Protein AF-A0A3D2P905-F1 (afdb_monomer)

Solvent-accessible surface area (backbone atoms only — not comparable to full-atom values): 17117 Å² total; per-residue (Å²): 94,75,96,71,70,58,88,65,85,64,43,81,33,83,52,64,54,30,56,59,58,94,94,44,84,82,45,42,29,35,41,20,27,84,88,18,42,69,58,58,53,48,41,52,52,41,10,63,74,75,65,64,55,52,70,44,79,42,80,43,79,80,63,62,96,51,77,34,30,66,38,46,77,72,72,36,37,28,30,34,36,26,37,37,70,55,77,93,72,22,93,49,37,66,89,36,67,98,44,95,68,61,42,78,93,63,44,28,66,68,56,26,48,45,53,49,49,29,54,52,53,35,51,55,60,72,63,32,88,80,73,54,88,48,63,40,39,44,62,31,33,58,45,84,81,38,69,45,46,41,58,41,73,45,71,39,29,40,46,60,47,66,48,47,27,38,38,23,39,15,74,36,97,87,43,73,73,44,80,74,49,75,48,66,26,67,62,39,56,44,79,45,71,31,66,86,51,73,66,46,53,30,24,41,37,40,32,36,71,78,82,68,38,58,31,58,26,76,21,39,31,35,32,38,75,46,87,82,60,67,47,66,38,55,76,84,71,45,84,92,80,41,83,51,39,33,41,34,50,44,47,67,42,16,37,41,39,34,22,42,79,87,66,48,80,50,40,75,47,80,36,70,85,40,49,51,51,75,40,74,57,49,28,89,88,69,46,70,63,78,93,78,64,71,47,73,49,77,43,52,66,87,117

Radius of gyration: 37.35 Å; Cα contacts (8 Å, |Δi|>4): 593; chains: 1; bounding box: 78×36×106 Å

Secondary structure (DSSP, 8-state):
-GGGT-----EEEE-S-----TTS---EEEEE-GGGHHHHHHHHHHHHHHT---EEEEE-TT--SSTHHHHHHTT--EEEEESSSSTTTSTTS-TTTTSTT--GGGS-HHHHHHHHHHHHHHHHHHT-TTSS----EEEE--SSS-EEETTSEEEEEEES--SEEEEEEESSTTSPPEEEEEEEGGG-EEEEEGGGSPSEEEEEEEEETTT--EEE-SS-EEEE------EEESSS--TTT-S-EEEESPPTTEEEEEEETT--EEEEEEE-S-SEEEE-SB-TTSPBPPSS-EEEEEEETT-

Nearest PDB structures (foldseek):
  2pe3-assembly1_D  TM=6.523E-01  e=1.030E-03  Pyrococcus horikoshii OT3
  6tn6-assembly1_A  TM=3.347E-01  e=5.949E-05  Thermotoga petrophila RKU-1
  6dxu-assembly1_D  TM=3.537E-01  e=4.094E-02  Parabacteroides merdae ATCC 43184
  6d1p-assembly1_A  TM=3.311E-01  e=4.094E-02  Bacteroides uniformis str. 3978 T3 ii
  2otp-assembly1_B  TM=2.946E-01  e=5.192E-02  Homo sapiens

Sequence (303 aa):
MYNQGVQILGTINLDMIAWWKPGIKYDLNIITNTKSQWLSDYLTQISTKYVSMPLDRMTNDNAWWGDHSSFWDYGYTAVMTFEAYPPWSGSDFNLYYHTPED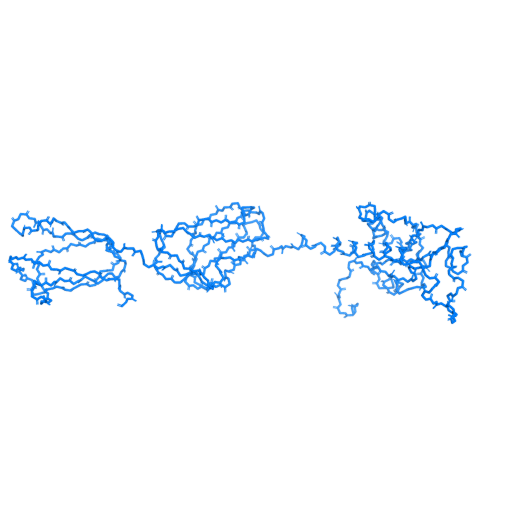TLDKLDLDFALKNTKTCIATVCELADPYNLPTKITLLEPDGKNDTVKWGEKYNILWSRTTNQISLSYAPGIDGEKNPIVTCDGSLEKYEWDTSSTPQGEYYIYAKDEVNGDSDWSSGPLTVLAGELRVYVYPNPYYPFKDNQLIFVGLPDYAQLRIYSLTGELRFEREIYSQFRWSWEGKIENNEKVASGIYIYTVTDGNN

Mean predicted aligned error: 16.29 Å

pLDDT: mean 89.69, std 9.92, range [43.84, 98.44]

Structure (mmCIF, N/CA/C/O backbone):
data_AF-A0A3D2P905-F1
#
_entry.id   AF-A0A3D2P905-F1
#
loop_
_atom_site.group_PDB
_atom_site.id
_atom_site.type_symbol
_atom_site.label_atom_id
_atom_site.label_alt_id
_atom_site.label_comp_id
_atom_site.label_asym_id
_atom_site.label_entity_id
_atom_site.label_seq_id
_atom_site.pdbx_PDB_ins_code
_atom_site.Cartn_x
_atom_site.Cartn_y
_atom_site.Cartn_z
_atom_site.occupancy
_atom_site.B_iso_or_equiv
_atom_site.auth_seq_id
_atom_site.auth_comp_id
_atom_site.auth_asym_id
_atom_site.auth_atom_id
_atom_site.pdbx_PDB_model_num
ATOM 1 N N . MET A 1 1 ? -1.719 14.137 -24.151 1.00 65.38 1 MET A N 1
ATOM 2 C CA . MET A 1 1 ? -0.769 14.349 -23.039 1.00 65.38 1 MET A CA 1
ATOM 3 C C . MET A 1 1 ? -0.363 15.815 -22.915 1.00 65.38 1 MET A C 1
ATOM 5 O O . MET A 1 1 ? -0.847 16.447 -21.988 1.00 65.38 1 MET A O 1
ATOM 9 N N . TYR A 1 2 ? 0.399 16.395 -23.855 1.00 75.12 2 TYR A N 1
ATOM 10 C CA . TYR A 1 2 ? 0.830 17.807 -23.771 1.00 75.12 2 TYR A CA 1
ATOM 11 C C . TYR A 1 2 ? -0.336 18.810 -23.648 1.00 75.12 2 TYR A C 1
ATOM 13 O O . TYR A 1 2 ? -0.442 19.518 -22.653 1.00 75.12 2 TYR A O 1
ATOM 21 N N . ASN A 1 3 ? -1.301 18.776 -24.578 1.00 77.88 3 ASN A N 1
ATOM 22 C CA . ASN A 1 3 ? -2.491 19.650 -24.544 1.00 77.88 3 ASN A CA 1
ATOM 23 C C . ASN A 1 3 ? -3.432 19.402 -23.345 1.00 77.88 3 ASN A C 1
ATOM 25 O O . ASN A 1 3 ? -4.385 20.147 -23.149 1.00 77.88 3 ASN A O 1
ATOM 29 N N . GLN A 1 4 ? -3.198 18.338 -22.572 1.00 79.88 4 GLN A N 1
ATOM 30 C CA . GLN A 1 4 ? -3.957 17.997 -21.365 1.00 79.88 4 GLN A CA 1
ATOM 31 C C . GLN A 1 4 ? -3.209 18.404 -20.083 1.00 79.88 4 GLN A C 1
ATOM 33 O O . GLN A 1 4 ? -3.697 18.126 -18.994 1.00 79.88 4 GLN A O 1
ATOM 38 N N . GLY A 1 5 ? -2.026 19.025 -20.194 1.00 76.62 5 GLY A N 1
ATOM 39 C CA . GLY A 1 5 ? -1.216 19.433 -19.043 1.00 76.62 5 GLY A CA 1
ATOM 40 C C . GLY A 1 5 ? -0.649 18.264 -18.233 1.00 76.62 5 GLY A C 1
ATOM 41 O O . GLY A 1 5 ? -0.323 18.442 -17.064 1.00 76.62 5 GLY A O 1
ATOM 42 N N . VAL A 1 6 ? -0.548 17.066 -18.824 1.00 77.44 6 VAL A N 1
ATOM 43 C CA . VAL A 1 6 ? -0.009 15.891 -18.126 1.00 77.44 6 VAL A CA 1
ATOM 44 C C . VAL A 1 6 ? 1.471 16.119 -17.816 1.00 77.44 6 VAL A C 1
ATOM 46 O O . VAL A 1 6 ? 2.268 16.410 -18.715 1.00 77.44 6 VAL A O 1
ATOM 49 N N . GLN A 1 7 ? 1.838 15.957 -16.544 1.00 81.69 7 GLN A N 1
ATOM 50 C CA . GLN A 1 7 ? 3.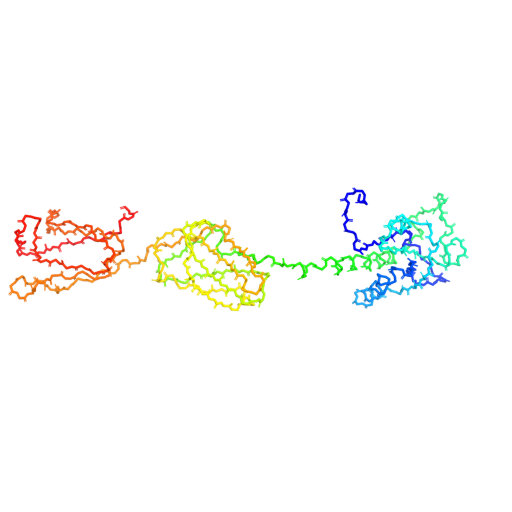226 15.984 -16.102 1.00 81.69 7 GLN A CA 1
ATOM 51 C C . GLN A 1 7 ? 3.881 14.632 -16.399 1.00 81.69 7 GLN A C 1
ATOM 53 O O . GLN A 1 7 ? 3.513 13.613 -15.822 1.00 81.69 7 GLN A O 1
ATOM 58 N N . ILE A 1 8 ? 4.861 14.631 -17.302 1.00 86.12 8 ILE A N 1
ATOM 59 C CA . ILE A 1 8 ? 5.679 13.459 -17.623 1.00 86.12 8 ILE A CA 1
ATOM 60 C C . ILE A 1 8 ? 7.064 13.709 -17.036 1.00 86.12 8 ILE A C 1
ATOM 62 O O . ILE A 1 8 ? 7.763 14.624 -17.470 1.00 86.12 8 ILE A O 1
ATOM 66 N N . LEU A 1 9 ? 7.440 12.921 -16.028 1.00 82.88 9 LEU A N 1
ATOM 67 C CA . LEU A 1 9 ? 8.720 13.081 -15.334 1.00 82.88 9 LEU A CA 1
ATOM 68 C C . LEU A 1 9 ? 9.896 12.610 -16.197 1.00 82.88 9 LEU A C 1
ATOM 70 O O . LEU A 1 9 ? 10.937 13.256 -16.214 1.00 82.88 9 LEU A O 1
ATOM 74 N N . GLY A 1 10 ? 9.715 11.536 -16.965 1.00 88.81 10 GLY A N 1
ATOM 75 C CA . GLY A 1 10 ? 10.713 11.023 -17.894 1.00 88.81 10 GLY A CA 1
ATOM 76 C C . GLY A 1 10 ? 10.143 9.923 -18.783 1.00 88.81 10 GLY A C 1
ATOM 77 O O . GLY A 1 10 ? 9.194 9.243 -18.399 1.00 88.81 10 GLY A O 1
ATOM 78 N N . THR A 1 11 ? 10.724 9.757 -19.969 1.00 94.81 11 THR A N 1
ATOM 79 C CA . THR A 1 11 ? 10.354 8.712 -20.934 1.00 94.81 11 THR A CA 1
ATOM 80 C C . THR A 1 11 ? 11.571 7.868 -21.285 1.00 94.81 11 THR A C 1
ATOM 82 O O . THR A 1 11 ? 12.649 8.404 -21.536 1.00 94.81 11 THR A O 1
ATOM 85 N N . ILE A 1 12 ? 11.393 6.550 -21.339 1.00 97.38 12 ILE A N 1
ATOM 86 C CA . ILE A 1 12 ? 12.407 5.611 -21.822 1.00 97.38 12 ILE A CA 1
ATOM 87 C C . ILE A 1 12 ? 11.853 4.987 -23.099 1.00 97.38 12 ILE A C 1
ATOM 89 O O . ILE A 1 12 ? 10.892 4.224 -23.048 1.00 97.38 12 ILE A O 1
ATOM 93 N N . ASN A 1 13 ? 12.426 5.352 -24.242 1.00 97.75 13 ASN A N 1
ATOM 94 C CA . ASN A 1 13 ? 12.054 4.802 -25.536 1.00 97.75 13 ASN A CA 1
ATOM 95 C C . ASN A 1 13 ? 12.892 3.553 -25.829 1.00 97.75 13 ASN A C 1
ATOM 97 O O . ASN A 1 13 ? 14.121 3.622 -25.783 1.00 97.75 13 ASN A O 1
ATOM 101 N N . LEU A 1 14 ? 12.245 2.426 -26.117 1.00 97.56 14 LEU A N 1
ATOM 102 C CA . LEU A 1 14 ? 12.907 1.168 -26.460 1.00 97.56 14 LEU A CA 1
ATOM 103 C C . LEU A 1 14 ? 12.702 0.934 -27.949 1.00 97.56 14 LEU A C 1
ATOM 105 O O . LEU A 1 14 ? 11.583 0.676 -28.383 1.00 97.56 14 LEU A O 1
ATOM 109 N N . ASP A 1 15 ? 13.775 1.035 -28.715 1.00 95.38 15 ASP A N 1
ATOM 110 C CA . ASP A 1 15 ? 13.751 0.844 -30.157 1.00 95.38 15 ASP A CA 1
ATOM 111 C C . ASP A 1 15 ? 14.950 -0.032 -30.496 1.00 95.38 15 ASP A C 1
ATOM 113 O O . ASP A 1 15 ? 16.072 0.353 -30.200 1.00 95.38 15 ASP A O 1
ATOM 117 N N . MET A 1 16 ? 14.698 -1.243 -31.000 1.00 96.19 16 MET A N 1
ATOM 118 C CA . MET A 1 16 ? 15.719 -2.265 -31.264 1.00 96.19 16 MET A CA 1
ATOM 119 C C . MET A 1 16 ? 16.613 -2.576 -30.040 1.00 96.19 16 MET A C 1
ATOM 121 O O . MET A 1 16 ? 17.596 -1.897 -29.758 1.00 96.19 16 MET A O 1
ATOM 125 N N . ILE A 1 17 ? 16.263 -3.617 -29.278 1.00 97.19 17 ILE A N 1
ATOM 126 C CA . ILE A 1 17 ? 16.925 -3.956 -28.001 1.00 97.19 17 ILE A CA 1
ATOM 127 C C . ILE A 1 17 ? 17.434 -5.400 -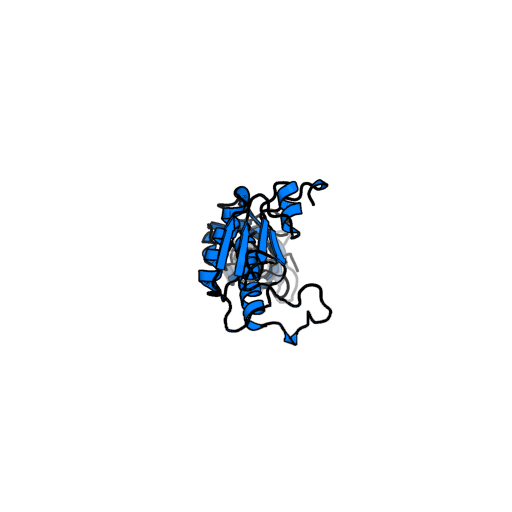27.938 1.00 97.19 17 ILE A C 1
ATOM 129 O O . ILE A 1 17 ? 17.676 -5.908 -26.843 1.00 97.19 17 ILE A O 1
ATOM 133 N N . ALA A 1 18 ? 17.502 -6.101 -29.065 1.00 98.00 18 ALA A N 1
ATOM 134 C CA . ALA A 1 18 ? 17.556 -7.561 -29.088 1.00 98.00 18 ALA A CA 1
ATOM 135 C C . ALA A 1 18 ? 18.602 -8.140 -30.047 1.00 98.00 18 ALA A C 1
ATOM 137 O O . ALA A 1 18 ? 18.904 -9.323 -29.956 1.00 98.00 18 ALA A O 1
ATOM 138 N N . TRP A 1 19 ? 19.187 -7.359 -30.946 1.00 97.50 19 TRP A N 1
ATOM 139 C CA . TRP A 1 19 ? 20.283 -7.813 -31.789 1.00 97.50 19 TRP A CA 1
ATOM 140 C C . TRP A 1 19 ? 21.597 -7.768 -31.016 1.00 97.50 19 TRP A C 1
ATOM 142 O O . TRP A 1 19 ? 22.113 -6.710 -30.663 1.00 97.50 19 TRP A O 1
ATOM 152 N N . TRP A 1 20 ? 22.177 -8.942 -30.811 1.00 97.50 20 TRP A N 1
ATOM 153 C CA . TRP A 1 20 ? 23.572 -9.072 -30.441 1.00 97.50 20 TRP A CA 1
ATOM 154 C C . TRP A 1 20 ? 24.147 -10.341 -31.067 1.00 97.50 20 TRP A C 1
ATOM 156 O O . TRP A 1 20 ? 23.442 -11.330 -31.271 1.00 97.50 20 TRP A O 1
ATOM 166 N N . LYS A 1 21 ? 25.444 -10.330 -31.381 1.00 95.06 21 LYS A N 1
ATO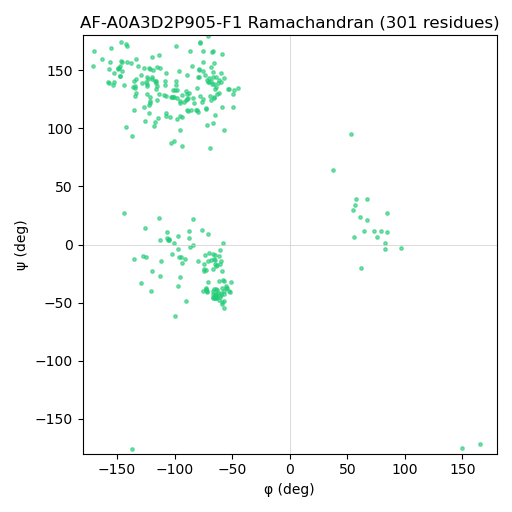M 167 C CA . LYS A 1 21 ? 26.164 -11.525 -31.829 1.00 95.06 21 LYS A CA 1
ATOM 168 C C . LYS A 1 21 ? 27.620 -11.514 -31.361 1.00 95.06 21 LYS A C 1
ATOM 170 O O . LYS A 1 21 ? 28.198 -10.447 -31.150 1.00 95.06 21 LYS A O 1
ATOM 175 N N . PRO A 1 22 ? 28.284 -12.676 -31.280 1.00 95.38 22 PRO A N 1
ATOM 176 C CA . PRO A 1 22 ? 29.718 -12.717 -31.034 1.00 95.38 22 PRO A CA 1
ATOM 177 C C . PRO A 1 22 ? 30.500 -11.855 -32.037 1.00 95.38 22 PRO A C 1
ATOM 179 O O . PRO A 1 22 ? 30.276 -11.926 -33.247 1.00 95.38 22 PRO A O 1
ATOM 182 N N . GLY A 1 23 ? 31.439 -11.058 -31.526 1.00 93.31 23 GLY A N 1
ATOM 183 C CA . GLY A 1 23 ? 32.300 -10.190 -32.335 1.00 93.31 23 GLY A CA 1
ATOM 184 C C . GLY A 1 23 ? 31.837 -8.735 -32.451 1.00 93.31 23 GLY A C 1
ATOM 185 O O . GLY A 1 23 ? 32.572 -7.942 -33.036 1.00 93.31 23 GLY A O 1
ATOM 186 N N . ILE A 1 24 ? 30.687 -8.370 -31.875 1.00 93.31 24 ILE A N 1
ATOM 187 C CA . ILE A 1 24 ? 30.295 -6.967 -31.662 1.00 93.31 24 ILE A CA 1
ATOM 188 C C . ILE A 1 24 ? 30.252 -6.644 -30.164 1.00 93.31 24 ILE A C 1
ATOM 190 O O . ILE A 1 24 ? 30.271 -7.545 -29.317 1.00 93.31 24 ILE A O 1
ATOM 194 N N . LYS A 1 25 ? 30.258 -5.352 -29.834 1.00 94.25 25 LYS A N 1
ATOM 195 C CA . LYS A 1 25 ? 30.230 -4.871 -28.451 1.00 94.25 25 LYS A CA 1
ATOM 196 C C . LYS A 1 25 ? 28.929 -5.332 -27.769 1.00 94.25 25 LYS A C 1
ATOM 198 O O . LYS A 1 25 ? 27.889 -5.417 -28.410 1.00 94.25 25 LYS A O 1
ATOM 203 N N . TYR A 1 26 ? 29.027 -5.759 -26.507 1.00 96.12 26 TYR A N 1
ATOM 204 C CA . TYR A 1 26 ? 27.875 -6.189 -25.706 1.00 96.12 26 TYR A CA 1
ATOM 205 C C . TYR A 1 26 ? 27.483 -5.041 -24.779 1.00 96.12 26 TYR A C 1
ATOM 207 O O . TYR A 1 26 ? 28.013 -4.929 -23.672 1.00 96.12 26 TYR A O 1
ATOM 215 N N . ASP A 1 27 ? 26.609 -4.163 -25.249 1.00 95.81 27 ASP A N 1
ATOM 216 C CA . ASP A 1 27 ? 26.158 -2.982 -24.523 1.00 95.81 27 ASP A CA 1
ATOM 217 C C . ASP A 1 27 ? 24.804 -2.486 -25.028 1.00 95.81 27 ASP A C 1
ATOM 219 O O . ASP A 1 27 ? 24.449 -2.664 -26.188 1.00 95.81 27 ASP A O 1
ATOM 223 N N . LEU A 1 28 ? 24.044 -1.851 -24.139 1.00 97.44 28 LEU A N 1
ATOM 224 C CA . LEU A 1 28 ? 22.866 -1.082 -24.520 1.00 97.44 28 LEU A CA 1
ATOM 225 C C . LEU A 1 28 ? 23.264 0.384 -24.667 1.00 97.44 28 LEU A C 1
ATOM 227 O O . LEU A 1 28 ? 23.731 1.003 -23.707 1.00 97.44 28 LEU A O 1
ATOM 231 N N . ASN A 1 29 ? 23.041 0.950 -25.848 1.00 96.88 29 ASN A N 1
ATOM 232 C CA . ASN A 1 29 ? 23.296 2.360 -26.094 1.00 96.88 29 ASN A CA 1
ATOM 233 C C . ASN A 1 29 ? 22.135 3.198 -25.550 1.00 96.88 29 ASN A C 1
ATOM 235 O O . ASN A 1 29 ? 20.968 2.885 -25.776 1.00 96.88 29 ASN A O 1
ATOM 239 N N . ILE A 1 30 ? 22.455 4.281 -24.846 1.00 97.50 30 ILE A N 1
ATOM 240 C CA . ILE A 1 30 ? 21.513 5.261 -24.306 1.00 97.50 30 ILE A CA 1
ATOM 241 C C . ILE A 1 30 ? 21.794 6.602 -24.972 1.00 97.50 30 ILE A C 1
ATOM 243 O O . ILE A 1 30 ? 22.770 7.284 -24.653 1.00 97.50 30 ILE A O 1
ATOM 247 N N . ILE A 1 31 ? 20.919 6.995 -25.886 1.00 97.00 31 ILE A N 1
ATOM 248 C CA . ILE A 1 31 ? 20.946 8.287 -26.552 1.00 97.00 31 ILE A CA 1
ATOM 249 C C . ILE A 1 31 ? 20.114 9.267 -25.721 1.00 97.00 31 ILE A C 1
ATOM 251 O O . ILE A 1 31 ? 18.943 9.029 -25.420 1.00 97.00 31 ILE A O 1
ATOM 255 N N . THR A 1 32 ? 20.732 10.377 -25.330 1.00 97.31 32 THR A N 1
ATOM 256 C CA . THR A 1 32 ? 20.126 11.436 -24.514 1.00 97.31 32 THR A CA 1
ATOM 257 C C . THR A 1 32 ? 20.428 12.809 -25.106 1.00 97.31 32 THR A C 1
ATOM 259 O O . THR A 1 32 ? 21.409 12.970 -25.826 1.00 97.31 32 THR A O 1
ATOM 262 N N . ASN A 1 33 ? 19.643 13.826 -24.757 1.00 96.94 33 ASN A N 1
ATOM 263 C CA . ASN A 1 33 ? 20.030 15.225 -24.933 1.00 96.94 33 ASN A CA 1
ATOM 264 C C . ASN A 1 33 ? 20.562 15.803 -23.612 1.00 96.94 33 ASN A C 1
ATOM 266 O O . ASN A 1 33 ? 20.439 15.180 -22.551 1.00 96.94 33 ASN A O 1
ATOM 270 N N . THR A 1 34 ? 21.118 17.011 -23.665 1.00 96.00 34 THR A N 1
ATOM 271 C CA . THR A 1 34 ? 21.679 17.748 -22.526 1.00 96.00 34 THR A CA 1
ATOM 272 C C . THR A 1 34 ? 20.680 17.864 -21.371 1.00 96.00 34 THR A C 1
ATOM 274 O O . THR A 1 34 ? 21.047 17.699 -20.211 1.00 96.00 34 THR A O 1
ATOM 277 N N . LYS A 1 35 ? 19.393 18.093 -21.667 1.00 93.38 35 LYS A N 1
ATOM 278 C CA . LYS A 1 35 ? 18.340 18.239 -20.645 1.00 93.38 35 LYS A CA 1
ATOM 279 C C . LYS A 1 35 ? 17.938 16.915 -19.990 1.00 93.38 35 LYS A C 1
ATOM 281 O O . LYS A 1 35 ? 17.426 16.932 -18.875 1.00 93.38 35 LYS A O 1
ATOM 286 N N . SER A 1 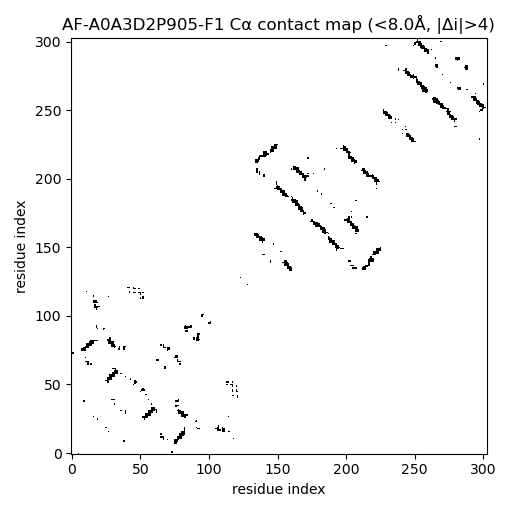36 ? 18.177 15.788 -20.659 1.00 96.69 36 SER A N 1
ATOM 287 C CA . SER A 1 36 ? 17.740 14.459 -20.216 1.00 96.69 36 SER A CA 1
ATOM 288 C C . SER A 1 36 ? 18.859 13.596 -19.637 1.00 96.69 36 SER A C 1
ATOM 290 O O . SER A 1 36 ? 18.610 12.454 -19.254 1.00 96.69 36 SER A O 1
ATOM 292 N N . GLN A 1 37 ? 20.081 14.132 -19.518 1.00 95.25 37 GLN A N 1
ATOM 293 C CA . GLN A 1 37 ? 21.239 13.380 -19.020 1.00 95.25 37 GLN A CA 1
ATOM 294 C C . GLN A 1 37 ? 20.991 12.734 -17.656 1.00 95.25 37 GLN A C 1
ATOM 296 O O . GLN A 1 37 ? 21.384 11.586 -17.462 1.00 95.25 37 GLN A O 1
ATOM 301 N N . TRP A 1 38 ? 20.259 13.410 -16.767 1.00 93.81 38 TRP A N 1
ATOM 302 C CA . TRP A 1 38 ? 19.918 12.881 -15.447 1.00 93.81 38 TRP A CA 1
ATOM 303 C C . TRP A 1 38 ? 19.219 11.512 -15.528 1.00 93.81 38 TRP A C 1
ATOM 305 O O . TRP A 1 38 ? 19.497 10.629 -14.720 1.00 93.81 38 TRP A O 1
ATOM 315 N N . LEU A 1 39 ? 18.357 11.303 -16.531 1.00 95.38 39 LEU A N 1
ATOM 316 C CA . LEU A 1 39 ? 17.639 10.045 -16.727 1.00 95.38 39 LEU A CA 1
ATOM 317 C C . LEU A 1 39 ? 18.587 8.953 -17.237 1.00 95.38 39 LEU A C 1
ATOM 319 O O . LEU A 1 39 ? 18.515 7.813 -16.782 1.00 95.38 39 LEU A O 1
ATOM 323 N N . SER A 1 40 ? 19.531 9.306 -18.115 1.00 95.50 40 SER A N 1
ATOM 324 C CA . SER A 1 40 ? 20.586 8.386 -18.567 1.00 95.50 40 SER A CA 1
ATOM 325 C C . SER A 1 40 ? 21.556 7.996 -17.437 1.00 95.50 40 SER A C 1
ATOM 327 O O . SER A 1 40 ? 21.959 6.833 -17.328 1.00 95.50 40 SER A O 1
ATOM 329 N N . ASP A 1 41 ? 21.891 8.939 -16.549 1.00 94.44 41 ASP A N 1
ATOM 330 C CA . ASP A 1 41 ? 22.709 8.693 -15.359 1.00 94.44 41 ASP A CA 1
ATOM 331 C C . ASP A 1 41 ? 21.988 7.739 -14.407 1.00 94.44 41 ASP A C 1
ATOM 333 O O . ASP A 1 41 ? 22.588 6.801 -13.878 1.00 94.44 41 ASP A O 1
ATOM 337 N N . TYR A 1 42 ? 20.686 7.946 -14.228 1.00 95.00 42 TYR A N 1
ATOM 338 C CA . TYR A 1 42 ? 19.861 7.123 -13.361 1.00 95.00 42 TYR A CA 1
ATOM 339 C C . TYR A 1 42 ? 19.712 5.689 -13.891 1.00 95.00 42 TYR A C 1
ATOM 341 O O . TYR A 1 42 ? 19.955 4.739 -13.150 1.00 95.00 42 TYR A O 1
ATOM 349 N N . LEU A 1 43 ? 19.448 5.505 -15.191 1.00 95.75 43 LEU A N 1
ATOM 350 C CA . LEU A 1 43 ? 19.481 4.189 -15.857 1.00 95.75 43 LEU A CA 1
ATOM 351 C C . LEU A 1 43 ? 20.791 3.433 -15.602 1.00 95.75 43 LEU A C 1
ATOM 353 O O . LEU A 1 43 ? 20.778 2.234 -15.324 1.00 95.75 43 LEU A O 1
ATOM 357 N N . THR A 1 44 ? 21.923 4.140 -15.639 1.00 95.62 44 THR A N 1
ATOM 358 C CA . THR A 1 44 ? 23.250 3.555 -15.381 1.00 95.62 44 THR A CA 1
ATOM 359 C C . THR A 1 44 ? 23.371 3.032 -13.950 1.00 95.62 44 THR A C 1
ATOM 361 O O . THR A 1 44 ? 23.855 1.918 -13.725 1.00 95.62 44 THR A O 1
ATOM 364 N N . GLN A 1 45 ? 22.892 3.807 -12.977 1.00 95.56 45 GLN A N 1
ATOM 365 C CA . GLN A 1 45 ? 22.888 3.414 -11.568 1.00 95.56 45 GLN A CA 1
ATOM 366 C C . GLN A 1 45 ? 21.983 2.201 -11.328 1.00 95.56 45 GLN A C 1
ATOM 368 O O . GLN A 1 45 ? 22.400 1.237 -10.685 1.00 95.56 45 GLN A O 1
ATOM 373 N N . ILE A 1 46 ? 20.776 2.211 -11.895 1.00 95.19 46 ILE A N 1
ATOM 374 C CA . ILE A 1 46 ? 19.812 1.115 -11.755 1.00 95.19 46 ILE A CA 1
ATOM 375 C C . ILE A 1 46 ? 20.319 -0.169 -12.417 1.00 95.19 46 ILE A C 1
ATOM 377 O O . ILE A 1 46 ? 20.245 -1.233 -11.798 1.00 95.19 46 ILE A O 1
ATOM 381 N N . SER A 1 47 ? 20.889 -0.091 -13.624 1.00 96.94 47 SER A N 1
ATOM 382 C CA . SER A 1 47 ? 21.520 -1.254 -14.260 1.00 96.94 47 SER A CA 1
ATOM 383 C C . SER A 1 47 ? 22.608 -1.831 -13.361 1.00 96.94 47 SER A C 1
ATOM 385 O O . SER A 1 47 ? 22.591 -3.025 -13.071 1.00 96.94 47 SER A O 1
ATOM 387 N N . THR A 1 48 ? 23.505 -0.986 -12.841 1.00 96.19 48 THR A N 1
ATOM 388 C CA . THR A 1 48 ? 24.587 -1.415 -11.937 1.00 96.19 48 THR A CA 1
ATOM 389 C C . THR A 1 48 ? 24.045 -2.133 -10.699 1.00 96.19 48 THR A C 1
ATOM 391 O O . THR A 1 48 ? 24.604 -3.148 -10.288 1.00 96.19 48 THR A O 1
ATOM 394 N N . LYS A 1 49 ? 22.939 -1.640 -10.132 1.00 95.88 49 LYS A N 1
ATOM 395 C CA . LYS A 1 49 ? 22.311 -2.179 -8.918 1.00 95.88 49 LYS A CA 1
ATOM 396 C C . LYS A 1 49 ? 21.605 -3.520 -9.140 1.00 95.88 49 LYS A C 1
ATOM 398 O O . LYS A 1 49 ? 21.700 -4.388 -8.278 1.00 95.88 49 LYS A O 1
ATOM 403 N N . TYR A 1 50 ? 20.894 -3.692 -10.258 1.00 95.56 50 TYR A N 1
ATOM 404 C CA . TYR A 1 50 ? 19.934 -4.797 -10.413 1.00 95.56 50 TYR A CA 1
ATOM 405 C C . TYR A 1 50 ? 20.213 -5.783 -11.547 1.00 95.56 50 TYR A C 1
ATOM 407 O O . TYR A 1 50 ? 19.699 -6.901 -11.507 1.00 95.56 50 TYR A O 1
ATOM 415 N N . VAL A 1 51 ? 20.971 -5.392 -12.572 1.00 96.69 51 VAL A N 1
ATOM 416 C CA . VAL A 1 51 ? 21.071 -6.171 -13.823 1.00 96.69 51 VAL A CA 1
ATOM 417 C C . VAL A 1 51 ? 22.516 -6.432 -14.241 1.00 96.69 51 VAL A C 1
ATOM 419 O O . VAL A 1 51 ? 22.806 -7.478 -14.814 1.00 96.69 51 VAL A O 1
ATOM 422 N N . SER A 1 52 ? 23.419 -5.493 -13.953 1.00 95.94 52 SER A N 1
ATOM 423 C CA . SER A 1 52 ? 24.800 -5.465 -14.442 1.00 95.94 52 SER A CA 1
ATOM 424 C C . SER A 1 52 ? 24.898 -5.499 -15.977 1.00 95.94 52 SER A C 1
ATOM 426 O O . SER A 1 52 ? 25.831 -6.079 -16.529 1.00 95.94 52 SER A O 1
ATOM 428 N N . MET A 1 53 ? 23.937 -4.881 -16.676 1.00 97.19 53 MET A N 1
ATOM 429 C CA . MET A 1 53 ? 23.983 -4.712 -18.131 1.00 97.19 53 MET A CA 1
ATOM 430 C C . MET A 1 53 ? 24.976 -3.590 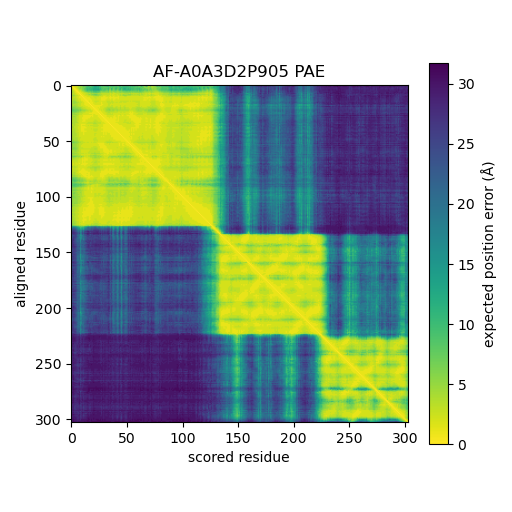-18.480 1.00 97.19 53 MET A C 1
ATOM 432 O O . MET A 1 53 ? 24.784 -2.472 -17.988 1.00 97.19 53 MET A O 1
ATOM 436 N N . PRO A 1 54 ? 26.015 -3.834 -19.306 1.00 96.75 54 PRO A N 1
ATOM 437 C CA . PRO A 1 54 ? 26.890 -2.768 -19.779 1.00 96.75 54 PRO A CA 1
ATOM 438 C C . PRO A 1 54 ? 26.087 -1.756 -20.596 1.00 96.75 54 PRO A C 1
ATOM 440 O O . PRO A 1 54 ? 25.334 -2.139 -21.488 1.00 96.75 54 PRO A O 1
ATOM 443 N N . LEU A 1 55 ? 26.234 -0.472 -20.278 1.00 96.94 55 LEU A N 1
ATOM 444 C CA . LEU A 1 55 ? 25.559 0.615 -20.983 1.00 96.94 55 LEU A CA 1
ATOM 445 C C . LEU A 1 55 ? 26.612 1.542 -21.583 1.00 96.94 55 LEU A C 1
ATOM 447 O O . LEU A 1 55 ? 27.619 1.824 -20.928 1.00 96.94 55 LEU A O 1
ATOM 451 N N . ASP A 1 56 ? 26.353 2.053 -22.780 1.00 95.88 56 ASP A N 1
ATOM 452 C CA . ASP A 1 56 ? 27.110 3.161 -23.360 1.00 95.88 56 ASP A CA 1
ATOM 453 C C . ASP A 1 56 ? 26.190 4.359 -23.552 1.00 95.88 56 ASP A C 1
ATOM 455 O O . ASP A 1 56 ? 25.025 4.210 -23.911 1.00 95.88 56 ASP A O 1
ATOM 459 N N . ARG A 1 57 ? 26.672 5.561 -23.258 1.00 95.00 57 ARG A N 1
ATOM 460 C CA . ARG A 1 57 ? 25.827 6.756 -23.205 1.00 95.00 57 ARG A CA 1
ATOM 461 C C . ARG A 1 57 ? 26.325 7.791 -24.180 1.00 95.00 57 ARG A C 1
ATOM 463 O O . ARG A 1 57 ? 27.459 8.253 -24.084 1.00 95.00 57 ARG A O 1
ATOM 470 N N . MET A 1 58 ? 25.418 8.257 -25.021 1.00 94.62 58 MET A N 1
ATOM 471 C CA . MET A 1 58 ? 25.708 9.241 -26.048 1.00 94.62 58 MET A CA 1
ATOM 472 C C . MET A 1 58 ? 24.808 10.453 -25.857 1.00 94.62 58 MET A C 1
ATOM 474 O O . MET A 1 58 ? 23.584 10.354 -25.906 1.00 94.62 58 MET A O 1
ATOM 478 N N . THR A 1 59 ? 25.420 11.619 -25.638 1.00 96.25 59 THR A N 1
ATOM 479 C CA . THR A 1 59 ? 24.679 12.885 -25.655 1.00 96.25 59 THR A CA 1
ATOM 480 C C . THR A 1 59 ? 24.648 13.424 -27.079 1.00 96.25 59 THR A C 1
ATOM 482 O O . THR A 1 59 ? 25.690 13.773 -27.632 1.00 96.25 59 THR A O 1
ATOM 485 N N . ASN A 1 60 ? 23.459 13.490 -27.668 1.00 95.50 60 ASN A N 1
ATOM 486 C CA . ASN A 1 60 ? 23.218 14.069 -28.979 1.00 95.50 60 ASN A CA 1
ATOM 487 C C . ASN A 1 60 ? 21.884 14.824 -28.981 1.00 95.50 60 ASN A C 1
ATOM 489 O O . ASN A 1 60 ? 20.819 14.233 -29.139 1.00 95.50 60 ASN A O 1
ATOM 493 N N . ASP A 1 61 ? 21.968 16.149 -28.863 1.00 96.25 61 ASP A N 1
ATOM 494 C CA . ASP A 1 61 ? 20.803 17.043 -28.823 1.00 96.25 61 ASP A CA 1
ATOM 495 C C . ASP A 1 61 ? 19.995 17.064 -30.130 1.00 96.25 61 ASP A C 1
ATOM 497 O O . ASP A 1 61 ? 18.871 17.555 -30.141 1.00 96.25 61 ASP A O 1
ATOM 501 N N . ASN A 1 62 ? 20.550 16.523 -31.219 1.00 95.31 62 ASN A N 1
ATOM 502 C CA . ASN A 1 62 ? 19.927 16.487 -32.541 1.00 95.31 62 ASN A CA 1
ATOM 503 C C . ASN A 1 62 ? 19.431 15.084 -32.930 1.00 95.31 62 ASN A C 1
ATOM 505 O O . ASN A 1 62 ? 19.123 14.854 -34.102 1.00 95.31 62 ASN A O 1
ATOM 509 N N . ALA A 1 63 ? 19.401 14.125 -31.998 1.00 94.69 63 ALA A N 1
ATOM 510 C CA . ALA A 1 63 ? 18.850 12.806 -32.279 1.00 94.69 63 ALA A CA 1
ATOM 511 C C . ALA A 1 63 ? 17.329 12.887 -32.488 1.00 94.69 63 ALA A C 1
ATOM 513 O O . ALA A 1 63 ? 16.602 13.403 -31.645 1.00 94.69 63 ALA A O 1
ATOM 514 N N . TRP A 1 64 ? 16.856 12.402 -33.639 1.00 94.31 64 TRP A N 1
ATOM 515 C CA . TRP A 1 64 ? 15.443 12.499 -34.036 1.00 94.31 64 TRP A CA 1
ATOM 516 C C . TRP A 1 64 ? 14.813 11.157 -34.433 1.00 94.31 64 TRP A C 1
ATOM 518 O O . TRP A 1 64 ? 13.601 11.066 -34.601 1.00 94.31 64 TRP A O 1
ATOM 528 N N . TRP A 1 65 ? 15.629 10.113 -34.580 1.00 91.75 65 TRP A N 1
ATOM 529 C CA . TRP A 1 65 ? 15.302 8.857 -35.264 1.00 91.75 65 TRP A CA 1
ATOM 530 C C . TRP A 1 65 ? 14.569 7.809 -34.414 1.00 91.75 65 TRP A C 1
ATOM 532 O O . TRP A 1 65 ? 14.604 6.631 -34.741 1.00 91.75 65 TRP A O 1
ATOM 542 N N . GLY A 1 66 ? 13.910 8.228 -33.336 1.00 92.62 66 GLY A N 1
ATOM 543 C CA . GLY A 1 66 ? 13.020 7.385 -32.537 1.00 92.62 66 GLY A CA 1
ATOM 544 C C . GLY A 1 66 ? 12.003 8.252 -31.798 1.00 92.62 66 GLY A C 1
ATOM 545 O O . GLY A 1 66 ? 12.181 9.468 -31.721 1.00 92.62 66 GLY A O 1
ATOM 546 N N . ASP A 1 67 ? 10.973 7.651 -31.203 1.00 96.44 67 ASP A N 1
ATOM 547 C CA . ASP A 1 67 ? 9.831 8.409 -30.659 1.00 96.44 67 ASP A CA 1
ATOM 548 C C . ASP A 1 67 ? 10.194 9.352 -29.499 1.00 96.44 67 ASP A C 1
ATOM 550 O O . ASP A 1 67 ? 9.471 10.314 -29.235 1.00 96.44 67 ASP A O 1
ATOM 554 N N . HIS A 1 68 ? 11.346 9.143 -28.847 1.00 95.75 68 HIS A N 1
ATOM 555 C CA . HIS A 1 68 ? 11.911 10.059 -27.847 1.00 95.75 68 HIS A CA 1
ATOM 556 C C . HIS A 1 68 ? 12.002 11.519 -28.332 1.00 95.75 68 HIS A C 1
ATOM 558 O O . HIS A 1 68 ? 11.851 12.438 -27.527 1.00 95.75 68 HIS A O 1
ATOM 564 N N . SER A 1 69 ? 12.216 11.741 -29.632 1.00 96.50 69 SER A N 1
ATOM 565 C CA . SER A 1 69 ? 12.362 13.076 -30.220 1.00 96.50 69 SER A CA 1
ATOM 566 C C . SER A 1 69 ? 11.091 13.911 -30.074 1.00 96.50 69 SER A C 1
ATOM 568 O O . SER A 1 69 ? 11.156 15.074 -29.682 1.00 96.50 69 SER A O 1
ATOM 570 N N . SER A 1 70 ? 9.923 13.285 -30.238 1.00 95.25 70 SER A N 1
ATOM 571 C CA . SER A 1 70 ? 8.631 13.942 -30.030 1.00 95.25 70 SER A CA 1
ATOM 572 C C . SER A 1 70 ? 8.452 14.438 -28.590 1.00 95.25 70 SER A C 1
ATOM 574 O O . SER A 1 70 ? 7.839 15.477 -28.363 1.00 95.25 70 SER A O 1
ATOM 576 N N . PHE A 1 71 ? 9.032 13.757 -27.595 1.00 95.06 71 PHE A N 1
ATOM 577 C CA . PHE A 1 71 ? 9.022 14.224 -26.206 1.00 95.06 71 PHE A CA 1
ATOM 578 C C . PHE A 1 71 ? 9.941 15.432 -26.017 1.00 95.06 71 PHE A C 1
ATOM 580 O O . PHE A 1 71 ? 9.567 16.385 -25.326 1.00 95.06 71 PHE A O 1
ATOM 587 N N . TRP A 1 72 ? 11.110 15.427 -26.660 1.00 95.06 72 TRP A N 1
ATOM 588 C CA . TRP A 1 72 ? 12.035 16.559 -26.633 1.00 95.06 72 TRP A CA 1
ATOM 589 C C . TRP A 1 72 ? 11.447 17.816 -27.281 1.00 95.06 72 TRP A C 1
ATOM 591 O O . TRP A 1 72 ? 11.627 18.900 -26.720 1.00 95.06 72 TRP A O 1
ATOM 601 N N . ASP A 1 73 ? 10.689 17.683 -28.373 1.00 94.00 73 ASP A N 1
ATOM 602 C CA . ASP A 1 73 ? 10.010 18.801 -29.053 1.00 94.00 73 ASP A CA 1
ATOM 603 C C . ASP A 1 73 ? 9.045 19.559 -28.127 1.00 94.00 73 ASP A C 1
ATOM 605 O O . ASP A 1 73 ? 8.874 20.774 -28.242 1.00 94.00 73 ASP A O 1
ATOM 609 N N . TYR A 1 74 ? 8.456 18.856 -27.156 1.00 91.44 74 TYR A N 1
ATOM 610 C CA . TYR A 1 74 ? 7.574 19.430 -26.136 1.00 91.44 74 TYR A CA 1
ATOM 611 C C . TYR A 1 74 ? 8.279 19.728 -24.803 1.00 91.44 74 TYR A C 1
ATOM 613 O O . TYR A 1 74 ? 7.629 20.121 -23.832 1.00 91.44 74 TYR A O 1
ATOM 621 N N . GLY A 1 75 ? 9.607 19.591 -24.746 1.00 89.94 75 GLY A N 1
ATOM 622 C CA . GLY A 1 75 ? 10.426 19.918 -23.579 1.00 89.94 75 GLY A CA 1
ATOM 623 C C . GLY A 1 75 ? 10.421 18.868 -22.466 1.00 89.94 75 GLY A C 1
ATOM 624 O O . GLY A 1 75 ? 10.913 19.158 -21.375 1.00 89.94 75 GLY A O 1
ATOM 625 N N . TYR A 1 76 ? 9.895 17.669 -22.717 1.00 90.56 76 TYR A N 1
ATOM 626 C CA . TYR A 1 76 ? 9.933 16.568 -21.758 1.00 90.56 76 TYR A CA 1
ATOM 627 C C . TYR A 1 76 ? 11.299 15.877 -21.747 1.00 90.56 76 TYR A C 1
ATOM 629 O O . TYR A 1 76 ? 11.994 15.798 -22.761 1.00 90.56 76 TYR A O 1
ATOM 637 N N . THR A 1 77 ? 11.661 15.327 -20.587 1.00 93.75 77 THR A N 1
ATOM 638 C CA . THR A 1 77 ? 12.825 14.444 -20.465 1.00 93.75 77 THR A CA 1
ATOM 639 C C . THR A 1 77 ? 12.535 13.128 -21.180 1.00 93.75 77 THR A C 1
ATOM 641 O O . THR A 1 77 ? 11.546 12.458 -20.872 1.00 93.75 77 THR A O 1
ATOM 644 N N . ALA A 1 78 ? 13.432 12.711 -22.068 1.00 96.69 78 ALA A N 1
ATOM 645 C CA . ALA A 1 78 ? 13.378 11.386 -22.672 1.00 96.69 78 ALA A CA 1
ATOM 646 C C . ALA A 1 78 ? 14.773 10.861 -23.011 1.00 96.69 78 ALA A C 1
ATOM 648 O O . ALA A 1 78 ? 15.684 11.637 -23.302 1.00 96.69 78 ALA A O 1
ATOM 649 N N . VAL A 1 79 ? 14.920 9.543 -23.006 1.00 97.81 79 VAL A N 1
ATOM 650 C CA . VAL A 1 79 ? 16.092 8.844 -23.537 1.00 97.81 79 VAL A CA 1
ATOM 651 C C . VAL A 1 79 ? 15.644 7.790 -24.538 1.00 97.81 79 VAL A C 1
ATOM 653 O O . VAL A 1 79 ? 14.548 7.240 -24.421 1.00 97.81 79 VAL A O 1
ATOM 656 N N . MET A 1 80 ? 16.504 7.486 -25.501 1.00 97.25 80 MET A N 1
ATOM 657 C CA . MET A 1 80 ? 16.348 6.352 -26.401 1.00 97.25 80 MET A CA 1
ATOM 658 C C . MET A 1 80 ? 17.361 5.284 -26.039 1.00 97.25 80 MET A C 1
ATOM 660 O O . MET A 1 80 ? 18.553 5.554 -25.945 1.00 97.25 80 MET A O 1
ATOM 664 N N . THR A 1 81 ? 16.869 4.074 -25.843 1.00 97.38 81 THR A N 1
ATOM 665 C CA . THR A 1 81 ? 17.690 2.878 -25.715 1.00 97.38 81 THR A CA 1
ATOM 666 C C . THR A 1 81 ? 17.722 2.171 -27.061 1.00 97.38 81 THR A C 1
ATOM 668 O O . THR A 1 81 ? 16.678 2.057 -27.705 1.00 97.38 81 THR A O 1
ATOM 671 N N . PHE A 1 82 ? 18.915 1.774 -27.495 1.00 96.50 82 PHE A N 1
ATOM 672 C CA . PHE A 1 82 ? 19.159 1.195 -28.813 1.00 96.50 82 PHE A CA 1
ATOM 673 C C . PHE A 1 82 ? 20.297 0.172 -28.742 1.00 96.50 82 PHE A C 1
ATOM 675 O O . PHE A 1 82 ? 21.257 0.338 -27.991 1.00 96.50 82 PHE A O 1
ATOM 682 N N . GLU A 1 83 ? 20.218 -0.889 -29.527 1.00 95.75 83 GLU A N 1
ATOM 683 C CA . GLU A 1 83 ? 21.193 -1.989 -29.528 1.00 95.75 83 GLU A CA 1
ATOM 684 C C . GLU A 1 83 ? 22.541 -1.655 -30.187 1.00 95.75 83 GLU A C 1
ATOM 686 O O . GLU A 1 83 ? 23.475 -2.438 -30.066 1.00 95.75 83 GLU A O 1
ATOM 691 N N . ALA A 1 84 ? 22.668 -0.503 -30.857 1.00 93.94 84 ALA A N 1
ATOM 692 C CA . ALA A 1 84 ? 23.865 -0.141 -31.623 1.00 93.94 84 ALA A CA 1
ATOM 693 C C . ALA A 1 84 ? 24.172 1.370 -31.650 1.00 93.94 84 ALA A C 1
ATOM 695 O O . ALA A 1 84 ? 23.274 2.212 -31.577 1.00 93.94 84 ALA A O 1
ATOM 696 N N . TYR A 1 85 ? 25.436 1.753 -31.829 1.00 90.69 85 TYR A N 1
ATOM 697 C CA . TYR A 1 85 ? 25.781 3.152 -32.115 1.00 90.69 85 TYR A CA 1
ATOM 698 C C . TYR A 1 85 ? 27.092 3.294 -32.911 1.00 90.69 85 TYR A C 1
ATOM 700 O O . TYR A 1 85 ? 28.088 2.651 -32.580 1.00 90.69 85 TYR A O 1
ATOM 708 N N . PRO A 1 86 ? 27.172 4.211 -33.902 1.00 89.31 86 PRO A N 1
ATOM 709 C CA . PRO A 1 86 ? 26.101 5.066 -34.426 1.00 89.31 86 PRO A CA 1
ATOM 710 C C . PRO A 1 86 ? 25.031 4.268 -35.191 1.00 89.31 86 PRO A C 1
ATOM 712 O O . PRO A 1 86 ? 25.341 3.225 -35.770 1.00 89.31 86 PRO A O 1
ATOM 715 N N . PRO A 1 87 ? 23.777 4.752 -35.249 1.00 87.25 87 PRO A N 1
ATOM 716 C CA . PRO A 1 87 ? 22.726 4.066 -35.996 1.00 87.25 87 PRO A CA 1
ATOM 717 C C . PRO A 1 87 ? 23.095 3.946 -37.487 1.00 87.25 87 PRO A C 1
ATOM 719 O O . PRO A 1 87 ? 23.798 4.799 -38.044 1.00 87.25 87 PRO A O 1
ATOM 722 N N . TRP A 1 88 ? 22.651 2.857 -38.122 1.00 91.00 88 TRP A N 1
ATOM 723 C CA . TRP A 1 88 ? 22.831 2.477 -39.539 1.00 91.00 88 TRP A CA 1
ATOM 724 C C . TRP A 1 88 ? 24.265 2.261 -40.046 1.00 91.00 88 TRP A C 1
ATOM 726 O O . TRP A 1 88 ? 24.453 1.630 -41.083 1.00 91.00 88 TRP A O 1
ATOM 736 N N . SER A 1 89 ? 25.273 2.797 -39.361 1.00 89.69 89 SER A N 1
ATOM 737 C CA . SER A 1 89 ? 26.677 2.793 -39.801 1.00 89.69 89 SER A CA 1
ATOM 738 C C . SER A 1 89 ? 27.639 2.183 -38.782 1.00 89.69 89 SER A C 1
ATOM 740 O O . SER A 1 89 ? 28.797 1.928 -39.117 1.00 89.69 89 SER A O 1
ATOM 742 N N . GLY A 1 90 ? 27.169 1.929 -37.558 1.00 87.50 90 GLY A N 1
ATOM 743 C CA . GLY A 1 90 ? 27.900 1.194 -36.536 1.00 87.50 90 GLY A CA 1
ATOM 744 C C . GLY A 1 90 ? 28.155 -0.250 -36.956 1.00 87.50 90 GLY A C 1
ATOM 745 O O . GLY A 1 90 ? 27.329 -0.892 -37.603 1.00 87.50 90 GLY A O 1
ATOM 746 N N . SER A 1 91 ? 29.319 -0.777 -36.578 1.00 89.62 91 SER A N 1
ATOM 747 C CA . SER A 1 91 ? 29.699 -2.173 -36.844 1.00 89.62 91 SER A CA 1
ATOM 748 C C . SER A 1 91 ? 28.812 -3.201 -36.128 1.00 89.62 91 SER A C 1
ATOM 750 O O . SER A 1 91 ? 28.840 -4.385 -36.459 1.00 89.62 91 SER A O 1
ATOM 752 N N . ASP A 1 92 ? 28.074 -2.749 -35.122 1.00 92.88 92 ASP A N 1
ATOM 753 C CA . ASP A 1 92 ? 27.134 -3.476 -34.276 1.00 92.88 92 ASP A CA 1
ATOM 754 C C . ASP A 1 92 ? 25.677 -3.395 -34.765 1.00 92.88 92 ASP A C 1
ATOM 756 O O . ASP A 1 92 ? 24.851 -4.177 -34.303 1.00 92.88 92 ASP A O 1
ATOM 760 N N . PHE A 1 93 ? 25.359 -2.531 -35.737 1.00 95.25 93 PHE A N 1
ATOM 761 C CA . PHE A 1 93 ? 23.994 -2.346 -36.237 1.00 95.25 93 PHE A CA 1
ATOM 762 C C . PHE A 1 93 ? 23.405 -3.628 -36.853 1.00 95.25 93 PHE A C 1
ATOM 764 O O . PHE A 1 93 ? 24.094 -4.380 -37.554 1.00 95.25 93 PHE A O 1
ATOM 771 N N . ASN A 1 94 ? 22.111 -3.871 -36.616 1.00 95.94 94 ASN A N 1
ATOM 772 C CA . ASN A 1 94 ? 21.393 -5.011 -37.183 1.00 95.94 94 ASN A CA 1
ATOM 773 C C . ASN A 1 94 ? 21.313 -4.905 -38.712 1.00 95.94 94 ASN A C 1
ATOM 775 O O . ASN A 1 94 ? 20.612 -4.063 -39.270 1.00 95.94 94 ASN A O 1
ATOM 779 N N . LEU A 1 95 ? 22.023 -5.802 -39.399 1.00 94.88 95 LEU A N 1
ATOM 780 C CA . LEU A 1 95 ? 22.103 -5.828 -40.863 1.00 94.88 95 LEU A CA 1
ATOM 781 C C . LEU A 1 95 ? 20.797 -6.272 -41.540 1.00 94.88 95 LEU A C 1
ATOM 783 O O . LEU A 1 95 ? 20.671 -6.105 -42.751 1.00 94.88 95 LEU A O 1
ATOM 787 N N . TYR A 1 96 ? 19.858 -6.848 -40.786 1.00 96.56 96 TYR A N 1
ATOM 788 C CA . TYR A 1 96 ? 18.551 -7.287 -41.281 1.00 96.56 96 TYR A CA 1
ATOM 789 C C . TYR A 1 96 ? 17.444 -6.257 -41.033 1.00 96.56 96 TYR A C 1
ATOM 791 O O . TYR A 1 96 ? 16.318 -6.453 -41.479 1.00 96.56 96 TYR A O 1
ATOM 799 N N . TYR A 1 97 ? 17.742 -5.152 -40.343 1.00 95.56 97 TYR A N 1
ATOM 800 C CA . TYR A 1 97 ? 16.769 -4.096 -40.083 1.00 95.56 97 TYR A CA 1
ATOM 801 C C . TYR A 1 97 ? 16.106 -3.615 -41.381 1.00 95.56 97 TYR A C 1
ATOM 803 O O . TYR A 1 97 ? 16.781 -3.348 -42.378 1.00 95.56 97 TYR A O 1
ATOM 811 N N . HIS A 1 98 ? 14.777 -3.485 -41.359 1.00 95.38 98 HIS A N 1
ATOM 812 C CA . HIS A 1 98 ? 13.955 -3.132 -42.525 1.00 95.38 98 HIS A CA 1
ATOM 813 C C . HIS A 1 98 ? 14.027 -4.123 -43.700 1.00 95.38 98 HIS A C 1
ATOM 815 O O . HIS A 1 98 ? 13.712 -3.760 -44.838 1.00 95.38 98 HIS A O 1
ATOM 821 N N . THR A 1 99 ? 14.376 -5.384 -43.447 1.00 97.25 99 THR A N 1
ATOM 822 C CA . THR A 1 99 ? 14.269 -6.459 -44.437 1.00 97.25 99 THR A CA 1
ATOM 823 C C . THR A 1 99 ? 13.330 -7.567 -43.946 1.00 97.25 99 THR A C 1
ATOM 825 O O . THR A 1 99 ? 13.040 -7.658 -42.753 1.00 97.25 99 THR A O 1
ATOM 828 N N . PRO A 1 100 ? 12.819 -8.434 -44.840 1.00 98.00 100 PRO A N 1
ATOM 829 C CA . PRO A 1 100 ? 12.033 -9.605 -44.441 1.00 98.00 100 PRO A CA 1
ATOM 830 C C . PRO A 1 100 ? 12.780 -10.592 -43.529 1.00 98.00 100 PRO A C 1
ATOM 832 O O . PRO A 1 100 ? 12.156 -11.475 -42.945 1.00 98.00 100 PRO A O 1
ATOM 835 N N . GLU A 1 101 ? 14.104 -10.471 -43.428 1.00 97.94 101 GLU A N 1
ATOM 836 C CA . GLU A 1 101 ? 14.968 -11.295 -42.587 1.00 97.94 101 GLU A CA 1
ATOM 837 C C . GLU A 1 101 ? 15.093 -10.773 -41.147 1.00 97.94 101 GLU A C 1
ATOM 839 O O . GLU A 1 101 ? 15.736 -11.444 -40.336 1.00 97.94 101 GLU A O 1
ATOM 844 N N . ASP A 1 102 ? 14.467 -9.640 -40.800 1.00 97.56 102 ASP A N 1
ATOM 845 C CA . ASP A 1 102 ? 14.360 -9.157 -39.416 1.00 97.56 102 ASP A CA 1
ATOM 846 C C . ASP A 1 102 ? 13.429 -10.072 -38.606 1.00 97.56 102 ASP A C 1
ATOM 848 O O . ASP A 1 102 ? 12.214 -9.887 -38.508 1.00 97.56 102 ASP A O 1
ATOM 852 N N . THR A 1 103 ? 14.005 -11.166 -38.123 1.00 97.88 103 THR A N 1
ATOM 853 C CA . THR A 1 103 ? 13.289 -12.343 -37.634 1.00 97.88 103 THR A CA 1
ATOM 854 C C . THR A 1 103 ? 13.833 -12.776 -36.282 1.00 97.88 103 THR A C 1
ATOM 856 O O . THR A 1 103 ? 14.988 -12.535 -35.941 1.00 97.88 103 THR A O 1
ATOM 859 N N . LEU A 1 104 ? 12.991 -13.433 -35.481 1.00 97.75 104 LEU A N 1
ATOM 860 C CA . LEU A 1 104 ? 13.312 -13.792 -34.097 1.00 97.75 104 LEU A CA 1
ATOM 861 C C . LEU A 1 104 ? 14.589 -14.640 -33.961 1.00 97.75 104 LEU A C 1
ATOM 863 O O . LEU A 1 104 ? 15.296 -14.511 -32.968 1.00 97.75 104 LEU A O 1
ATOM 867 N N . ASP A 1 105 ? 14.918 -15.481 -34.948 1.00 97.62 105 ASP A N 1
ATOM 868 C CA . ASP A 1 105 ? 16.135 -16.307 -34.946 1.00 97.62 105 ASP A CA 1
ATOM 869 C C . ASP A 1 105 ? 17.432 -15.505 -35.138 1.00 97.62 105 ASP A C 1
ATOM 871 O O . ASP A 1 105 ? 18.526 -16.060 -35.020 1.00 97.62 105 ASP A O 1
ATOM 875 N N . LYS A 1 106 ? 17.323 -14.206 -35.433 1.00 97.00 106 LYS A N 1
ATOM 876 C CA . LYS A 1 106 ? 18.439 -13.257 -35.513 1.00 97.00 106 LYS A CA 1
ATOM 877 C C . LYS A 1 106 ? 18.721 -12.549 -34.192 1.00 97.00 106 LYS A C 1
ATOM 879 O O . LYS A 1 106 ? 19.763 -11.914 -34.074 1.00 97.00 106 LYS A O 1
ATOM 884 N N . LEU A 1 107 ? 17.817 -12.654 -33.222 1.00 97.81 107 LEU A N 1
ATOM 885 C CA . LEU A 1 107 ? 17.874 -11.914 -31.968 1.00 97.81 107 LEU A CA 1
ATOM 886 C C . LEU A 1 107 ? 18.506 -12.742 -30.842 1.00 97.81 107 LEU A C 1
ATOM 888 O O . LEU A 1 107 ? 18.348 -13.961 -30.767 1.00 97.81 107 LEU A O 1
ATOM 892 N N . ASP A 1 108 ? 19.168 -12.053 -29.919 1.00 98.31 108 ASP A N 1
ATOM 893 C CA . ASP A 1 108 ? 19.633 -12.580 -28.643 1.00 98.31 108 ASP A CA 1
ATOM 894 C C . ASP A 1 108 ? 18.631 -12.210 -27.536 1.00 98.31 108 ASP A C 1
ATOM 896 O O . ASP A 1 108 ? 18.485 -11.054 -27.124 1.00 98.31 108 ASP A O 1
ATOM 900 N N . LEU A 1 109 ? 17.897 -13.214 -27.052 1.00 97.94 109 LEU A N 1
ATOM 901 C CA . LEU A 1 109 ? 16.847 -13.006 -26.054 1.00 97.94 109 LEU A CA 1
ATOM 902 C C . LEU A 1 109 ? 17.385 -12.742 -24.642 1.00 97.94 109 LEU A C 1
ATOM 904 O O . LEU A 1 109 ? 16.657 -12.170 -23.831 1.00 97.94 109 LEU A O 1
ATOM 908 N N . ASP A 1 110 ? 18.626 -13.124 -24.327 1.00 97.62 110 ASP A N 1
ATOM 909 C CA . ASP A 1 110 ? 19.240 -12.792 -23.034 1.00 97.62 110 ASP A CA 1
ATOM 910 C C . ASP A 1 110 ? 19.651 -11.315 -23.001 1.00 97.62 110 ASP A C 1
ATOM 912 O O . ASP A 1 110 ? 19.397 -10.614 -22.017 1.00 97.62 110 ASP A O 1
ATOM 916 N N . PHE A 1 111 ? 20.191 -10.808 -24.110 1.00 98.19 111 PHE A N 1
ATOM 917 C CA . PHE A 1 111 ? 20.440 -9.386 -24.323 1.00 98.19 111 PHE A CA 1
ATOM 918 C C . PHE A 1 111 ? 19.138 -8.581 -24.220 1.00 98.19 111 PHE A C 1
ATOM 920 O O . PHE A 1 111 ? 19.045 -7.672 -23.389 1.00 98.19 111 PHE A O 1
ATOM 927 N N . ALA A 1 112 ? 18.087 -8.988 -24.942 1.00 98.31 112 ALA A N 1
ATOM 928 C CA . ALA A 1 112 ? 16.766 -8.361 -24.857 1.00 98.31 112 ALA A CA 1
ATOM 929 C C . ALA A 1 112 ? 16.194 -8.370 -23.431 1.00 98.31 112 ALA A C 1
ATOM 931 O O . ALA A 1 112 ? 15.659 -7.361 -22.959 1.00 98.31 112 ALA A O 1
ATOM 932 N N . LEU A 1 113 ? 16.336 -9.488 -22.713 1.00 98.12 113 LEU A N 1
ATOM 933 C CA . LEU A 1 113 ? 15.876 -9.622 -21.334 1.00 98.12 113 LEU A CA 1
ATOM 934 C C . LEU A 1 113 ? 16.610 -8.663 -20.394 1.00 98.12 113 LEU A C 1
ATOM 936 O O . LEU A 1 113 ? 15.966 -8.023 -19.561 1.00 98.12 113 LEU A O 1
ATOM 940 N N . LYS A 1 114 ? 17.936 -8.542 -20.502 1.00 98.19 114 LYS A N 1
ATOM 941 C CA . LYS A 1 114 ? 18.713 -7.615 -19.664 1.00 98.19 114 LYS A CA 1
ATOM 942 C C . LYS A 1 114 ? 18.379 -6.162 -19.978 1.00 98.19 114 LYS A C 1
ATOM 944 O O . LYS A 1 114 ? 18.157 -5.391 -19.047 1.00 98.19 114 LYS A O 1
ATOM 949 N N . ASN A 1 115 ? 18.242 -5.809 -21.253 1.00 98.31 115 ASN A N 1
ATOM 950 C CA . ASN A 1 115 ? 17.843 -4.463 -21.676 1.00 98.31 115 ASN A CA 1
ATOM 951 C C . ASN A 1 115 ? 16.459 -4.095 -21.131 1.00 98.31 115 ASN A C 1
ATOM 953 O O . ASN A 1 115 ? 16.272 -3.030 -20.536 1.00 98.31 115 ASN A O 1
ATOM 957 N N . THR A 1 116 ? 15.515 -5.032 -21.232 1.00 98.25 116 THR A N 1
ATOM 958 C CA . THR A 1 116 ? 14.165 -4.897 -20.675 1.00 98.25 116 THR A CA 1
ATOM 959 C C . THR A 1 116 ? 14.200 -4.735 -19.155 1.00 98.25 116 THR A C 1
ATOM 961 O O . THR A 1 116 ? 13.576 -3.820 -18.621 1.00 98.25 116 THR A O 1
ATOM 964 N N . LYS A 1 117 ? 14.959 -5.578 -18.440 1.00 98.12 117 LYS A N 1
ATOM 965 C CA . LYS A 1 117 ? 15.098 -5.494 -16.977 1.00 98.12 117 LYS A CA 1
ATOM 966 C C . LYS A 1 117 ? 15.663 -4.152 -16.531 1.00 98.12 117 LYS A C 1
ATOM 968 O O . LYS A 1 117 ? 15.148 -3.597 -15.568 1.00 98.12 117 LYS A O 1
ATOM 973 N N . THR A 1 118 ? 16.668 -3.624 -17.228 1.00 97.75 118 THR A N 1
ATOM 974 C CA . THR A 1 118 ? 17.240 -2.305 -16.928 1.00 97.75 118 THR A CA 1
ATOM 975 C C . THR A 1 118 ? 16.173 -1.217 -17.023 1.00 97.75 118 THR A C 1
ATOM 977 O O . THR A 1 118 ? 15.986 -0.464 -16.071 1.00 97.75 118 THR A O 1
ATOM 980 N N . CYS A 1 119 ? 15.412 -1.183 -18.121 1.00 96.81 119 CYS A N 1
ATOM 981 C CA . CYS A 1 119 ? 14.371 -0.175 -18.324 1.00 96.81 119 CYS A CA 1
ATOM 982 C C . CYS A 1 119 ? 13.227 -0.304 -17.307 1.00 96.81 119 CYS A C 1
ATOM 984 O O . CYS A 1 119 ? 12.821 0.691 -16.708 1.00 96.81 119 CYS A O 1
ATOM 986 N N . ILE A 1 120 ? 12.731 -1.524 -17.066 1.00 95.44 120 ILE A N 1
ATOM 987 C CA . ILE A 1 120 ? 11.644 -1.773 -16.106 1.00 95.44 120 ILE A CA 1
ATOM 988 C C . ILE A 1 120 ? 12.084 -1.429 -14.684 1.00 95.44 120 ILE A C 1
ATOM 990 O O . ILE A 1 120 ? 11.349 -0.741 -13.982 1.00 95.44 120 ILE A O 1
ATOM 994 N N . ALA A 1 121 ? 13.278 -1.852 -14.263 1.00 94.25 121 ALA A N 1
ATOM 995 C CA . ALA A 1 121 ? 13.798 -1.515 -12.941 1.00 94.25 121 ALA A CA 1
ATOM 996 C C . ALA A 1 121 ? 13.893 0.006 -12.753 1.00 94.25 121 ALA A C 1
ATOM 998 O O . ALA A 1 121 ? 13.573 0.509 -11.679 1.00 94.25 121 ALA A O 1
ATOM 999 N N . THR A 1 122 ? 14.257 0.751 -13.804 1.00 93.56 122 THR A N 1
ATOM 1000 C CA . THR A 1 122 ? 14.295 2.214 -13.738 1.00 93.56 122 THR A CA 1
ATOM 1001 C C . THR A 1 122 ? 12.905 2.803 -13.566 1.00 93.56 122 THR A C 1
ATOM 1003 O O . THR A 1 122 ? 12.728 3.670 -12.716 1.00 93.56 122 THR A O 1
ATOM 1006 N N . VAL A 1 123 ? 11.918 2.333 -14.332 1.00 92.62 123 VAL A N 1
ATOM 1007 C CA . VAL A 1 123 ? 10.528 2.780 -14.168 1.00 92.62 123 VAL A CA 1
ATOM 1008 C C . VAL A 1 123 ? 10.029 2.468 -12.761 1.00 92.62 123 VAL A C 1
ATOM 1010 O O . VAL A 1 123 ? 9.421 3.332 -12.144 1.00 92.62 123 VAL A O 1
ATOM 1013 N N . CYS A 1 124 ? 10.313 1.280 -12.224 1.00 89.56 124 CYS A N 1
ATOM 1014 C CA . CYS A 1 124 ? 9.912 0.907 -10.869 1.00 89.56 124 CYS A CA 1
ATOM 1015 C C . CYS A 1 124 ? 10.536 1.804 -9.794 1.00 89.56 124 CYS A C 1
ATOM 1017 O O . CYS A 1 124 ? 9.840 2.180 -8.859 1.00 89.56 124 CYS A O 1
ATOM 1019 N N . GLU A 1 125 ? 11.815 2.164 -9.916 1.00 87.88 125 GLU A N 1
ATOM 1020 C CA . GLU A 1 125 ? 12.472 3.049 -8.945 1.00 87.88 125 GLU A CA 1
ATOM 1021 C C . GLU A 1 125 ? 12.003 4.505 -9.082 1.00 87.88 125 GLU A C 1
ATOM 1023 O O . GLU A 1 125 ? 11.761 5.159 -8.074 1.00 87.88 125 GLU A O 1
ATOM 1028 N N . LEU A 1 126 ? 11.799 5.005 -10.308 1.00 85.31 126 LEU A N 1
ATOM 1029 C CA . LEU A 1 126 ? 11.280 6.362 -10.546 1.00 85.31 126 LEU A CA 1
ATOM 1030 C C . LEU A 1 126 ? 9.804 6.518 -10.180 1.00 85.31 126 LEU A C 1
ATOM 1032 O O . LEU A 1 126 ? 9.384 7.604 -9.793 1.00 85.31 126 LEU A O 1
ATOM 1036 N N . ALA A 1 127 ? 9.013 5.456 -10.333 1.00 82.00 127 ALA A N 1
ATOM 1037 C CA . ALA A 1 127 ? 7.627 5.430 -9.882 1.00 82.00 127 ALA A CA 1
ATOM 1038 C C . ALA A 1 127 ? 7.521 5.451 -8.352 1.00 82.00 127 ALA A C 1
ATOM 1040 O O . ALA A 1 127 ? 6.423 5.662 -7.844 1.00 82.00 127 ALA A O 1
ATOM 1041 N N . ASP A 1 128 ? 8.644 5.219 -7.659 1.00 66.81 128 ASP A N 1
ATOM 1042 C CA . ASP A 1 128 ? 8.804 5.274 -6.213 1.00 66.81 128 ASP A CA 1
ATOM 1043 C C . ASP A 1 128 ? 7.576 4.740 -5.457 1.00 66.81 128 ASP A C 1
ATOM 1045 O O . ASP A 1 128 ? 6.886 5.487 -4.756 1.00 66.81 128 ASP A O 1
ATOM 1049 N N . PRO A 1 129 ? 7.252 3.437 -5.598 1.00 53.22 129 PRO A N 1
ATOM 1050 C CA . PRO A 1 129 ? 6.079 2.849 -4.955 1.00 53.22 129 PRO A CA 1
ATOM 1051 C C . PRO A 1 129 ? 6.119 2.934 -3.417 1.00 53.22 129 PRO A C 1
ATOM 1053 O O . PRO A 1 129 ? 5.141 2.553 -2.775 1.00 53.22 129 PRO A O 1
ATOM 1056 N N . TYR A 1 130 ? 7.218 3.431 -2.833 1.00 48.16 130 TYR A N 1
ATOM 1057 C CA . TYR A 1 130 ? 7.438 3.580 -1.398 1.00 48.16 130 TYR A CA 1
ATOM 1058 C C . TYR A 1 130 ? 7.493 5.048 -0.906 1.00 48.16 130 TYR A C 1
ATOM 1060 O O . TYR A 1 130 ? 7.340 5.237 0.297 1.00 48.16 130 TYR A O 1
ATOM 1068 N N . ASN A 1 131 ? 7.627 6.073 -1.771 1.00 46.25 131 ASN A N 1
ATOM 1069 C CA . ASN A 1 131 ? 7.482 7.506 -1.409 1.00 46.25 131 ASN A CA 1
ATOM 1070 C C . ASN A 1 131 ? 6.272 8.216 -2.046 1.00 46.25 131 ASN A C 1
ATOM 1072 O O . ASN A 1 131 ? 6.231 9.449 -2.118 1.00 46.25 131 ASN A O 1
ATOM 1076 N N . LEU A 1 132 ? 5.225 7.496 -2.452 1.00 48.34 132 LEU A N 1
ATOM 1077 C CA . LEU A 1 132 ? 3.907 8.134 -2.374 1.00 48.34 132 LEU A CA 1
ATOM 1078 C C . LEU A 1 132 ? 3.682 8.495 -0.896 1.00 48.34 132 LEU A C 1
ATOM 1080 O O . LEU A 1 132 ? 4.049 7.674 -0.056 1.00 48.34 132 LEU A O 1
ATOM 1084 N N . PRO A 1 133 ? 3.111 9.663 -0.532 1.00 50.09 133 PRO A N 1
ATOM 1085 C CA . PRO A 1 133 ? 2.581 9.841 0.812 1.00 50.09 133 PRO A CA 1
ATOM 1086 C C . PRO A 1 133 ? 1.561 8.725 1.004 1.00 50.09 133 PRO A C 1
ATOM 1088 O O . PRO A 1 133 ? 0.462 8.739 0.444 1.00 50.09 133 PRO A O 1
ATOM 1091 N N . THR A 1 134 ? 2.014 7.669 1.665 1.00 57.34 134 THR A N 1
ATOM 1092 C CA . THR A 1 134 ? 1.271 6.448 1.843 1.00 57.34 134 THR A CA 1
ATOM 1093 C C . THR A 1 134 ? 0.195 6.819 2.814 1.00 57.34 134 THR A C 1
ATOM 1095 O O . THR A 1 134 ? 0.458 6.993 4.001 1.00 57.34 134 THR A O 1
ATOM 1098 N N . LYS A 1 135 ? -1.006 7.012 2.266 1.00 78.19 135 LYS A N 1
ATOM 1099 C CA . LYS A 1 135 ? -2.166 7.249 3.091 1.00 78.19 135 LYS A CA 1
ATOM 1100 C C . LYS A 1 135 ? -2.167 6.152 4.161 1.00 78.19 135 LYS A C 1
ATOM 1102 O O . LYS A 1 135 ? -2.176 4.973 3.770 1.00 78.19 135 LYS A O 1
ATOM 1107 N N . ILE A 1 136 ? -2.066 6.496 5.448 1.00 90.19 136 ILE A N 1
ATOM 1108 C CA . ILE A 1 136 ? -2.231 5.553 6.550 1.00 90.19 136 ILE A CA 1
ATOM 1109 C C . ILE A 1 136 ? -3.459 4.720 6.215 1.00 90.19 136 ILE A C 1
ATOM 1111 O O . ILE A 1 136 ? -4.441 5.222 5.672 1.00 90.19 136 ILE A O 1
ATOM 1115 N N . THR A 1 137 ? -3.354 3.412 6.387 1.00 91.88 137 THR A N 1
ATOM 1116 C CA . THR A 1 137 ? -4.456 2.513 6.052 1.00 91.88 137 THR A CA 1
ATOM 1117 C C . THR A 1 137 ? -4.737 1.661 7.264 1.00 91.88 137 THR A C 1
ATOM 1119 O O . THR A 1 137 ? -3.847 0.924 7.698 1.00 91.88 137 THR A O 1
ATOM 1122 N N . LEU A 1 138 ? -5.948 1.775 7.805 1.00 95.25 138 LEU A N 1
ATOM 1123 C CA . LEU A 1 138 ? -6.422 0.877 8.850 1.00 95.25 138 LEU A CA 1
ATOM 1124 C C . LEU A 1 138 ? -6.786 -0.465 8.217 1.00 95.25 138 LEU A C 1
ATOM 1126 O O . LEU A 1 138 ? -7.553 -0.535 7.259 1.00 95.25 138 LEU A O 1
ATOM 1130 N N . LEU A 1 139 ? -6.189 -1.527 8.745 1.00 94.94 139 LEU A N 1
ATOM 1131 C CA . LEU A 1 139 ? -6.403 -2.898 8.290 1.00 94.94 139 LEU A CA 1
ATOM 1132 C C . LEU A 1 139 ? -7.442 -3.609 9.158 1.00 94.94 139 LEU A C 1
ATOM 1134 O O . LEU A 1 139 ? -8.225 -4.383 8.628 1.00 94.94 139 LEU A O 1
ATOM 1138 N N . GLU A 1 140 ? -7.456 -3.308 10.459 1.00 96.06 140 GLU A N 1
ATOM 1139 C CA . GLU A 1 140 ? -8.401 -3.862 11.429 1.00 96.06 140 GLU A CA 1
ATOM 1140 C C . GLU A 1 140 ? -8.950 -2.744 12.331 1.00 96.06 140 GLU A C 1
ATOM 1142 O O . GLU A 1 140 ? -8.161 -1.904 12.792 1.00 96.06 140 GLU A O 1
ATOM 1147 N N . PRO A 1 141 ? -10.266 -2.709 12.615 1.00 97.19 141 PRO A N 1
ATOM 1148 C CA . PRO A 1 141 ? -11.290 -3.678 12.189 1.00 97.19 141 PRO A CA 1
ATOM 1149 C C . PRO A 1 141 ? -11.691 -3.602 10.699 1.00 97.19 141 PRO A C 1
ATOM 1151 O O . PRO A 1 141 ? -11.755 -2.520 10.104 1.00 97.19 141 PRO A O 1
ATOM 1154 N N . ASP A 1 142 ? -12.000 -4.751 10.094 1.00 93.94 142 ASP A N 1
ATOM 1155 C CA . ASP A 1 142 ? -12.551 -4.896 8.734 1.00 93.94 142 ASP A CA 1
ATOM 1156 C C . ASP A 1 142 ? -14.067 -5.188 8.699 1.00 93.94 142 ASP A C 1
ATOM 1158 O O . ASP A 1 142 ? -14.699 -5.161 7.638 1.00 93.94 142 ASP A O 1
ATOM 1162 N N . GLY A 1 143 ? -14.663 -5.436 9.866 1.00 86.75 143 GLY A N 1
ATOM 1163 C CA . GLY A 1 143 ? -16.082 -5.701 10.083 1.00 86.75 143 GLY A CA 1
ATOM 1164 C C . GLY A 1 143 ? -16.522 -7.144 9.832 1.00 86.75 143 GLY A C 1
ATOM 1165 O O . GLY A 1 143 ? -17.714 -7.427 9.952 1.00 86.75 143 GLY A O 1
ATOM 1166 N N . LYS A 1 144 ? -15.629 -8.076 9.472 1.00 80.31 144 LYS A N 1
ATOM 1167 C CA . LYS A 1 144 ? -16.019 -9.467 9.159 1.00 80.31 144 LYS A CA 1
ATOM 1168 C C . LYS A 1 144 ? -15.875 -10.420 10.334 1.00 80.31 144 LYS A C 1
ATOM 1170 O O . LYS A 1 144 ? -16.615 -11.399 10.377 1.00 80.31 144 LYS A O 1
ATOM 1175 N N . ASN A 1 145 ? -14.955 -10.164 11.265 1.00 85.69 145 ASN A N 1
ATOM 1176 C CA . ASN A 1 145 ? -14.755 -10.977 12.477 1.00 85.69 145 ASN A CA 1
ATOM 1177 C C . ASN A 1 145 ? -14.374 -10.132 13.702 1.00 85.69 145 ASN A C 1
ATOM 1179 O O . ASN A 1 145 ? -13.724 -10.615 14.630 1.00 85.69 145 ASN A O 1
ATOM 1183 N N . ASP A 1 146 ? -14.799 -8.875 13.716 1.00 90.62 146 ASP A N 1
ATOM 1184 C CA . ASP A 1 146 ? -14.417 -7.924 14.748 1.00 90.62 146 ASP A CA 1
ATOM 1185 C C . ASP A 1 146 ? -15.453 -7.903 15.852 1.00 90.62 146 ASP A C 1
ATOM 1187 O O . ASP A 1 146 ? -16.386 -7.103 15.880 1.00 90.62 146 ASP A O 1
ATOM 1191 N N . THR A 1 147 ? -15.294 -8.835 16.783 1.00 89.75 147 THR A N 1
ATOM 1192 C CA . THR A 1 147 ? -16.082 -8.881 18.009 1.00 89.75 147 THR A CA 1
ATOM 1193 C C . THR A 1 147 ? -15.165 -9.119 19.195 1.00 89.75 147 THR A C 1
ATOM 1195 O O . THR A 1 147 ? -14.357 -10.046 19.192 1.00 89.75 147 THR A O 1
ATOM 1198 N N . VAL A 1 148 ? -15.308 -8.298 20.230 1.00 91.44 148 VAL A N 1
ATOM 1199 C CA . VAL A 1 148 ? -14.543 -8.399 21.475 1.00 91.44 148 VAL A CA 1
ATOM 1200 C C . VAL A 1 148 ? -15.488 -8.265 22.660 1.00 91.44 148 VAL A C 1
ATOM 1202 O O . VAL A 1 148 ? -16.454 -7.504 22.615 1.00 91.44 148 VAL A O 1
ATOM 1205 N N . LYS A 1 149 ? -15.250 -9.022 23.731 1.00 87.75 149 LYS A N 1
ATOM 1206 C CA . LYS A 1 149 ? -16.001 -8.825 24.974 1.00 87.75 149 LYS A CA 1
ATOM 1207 C C . LYS A 1 149 ? -15.437 -7.631 25.722 1.00 87.75 149 LYS A C 1
ATOM 1209 O O . LYS A 1 149 ? -14.227 -7.431 25.752 1.00 87.75 149 LYS A O 1
ATOM 1214 N N . TRP A 1 150 ? -16.310 -6.878 26.375 1.00 83.56 150 TRP A N 1
ATOM 1215 C CA . TRP A 1 150 ? -15.900 -5.791 27.251 1.00 83.56 150 TRP A CA 1
ATOM 1216 C C . TRP A 1 150 ? -14.815 -6.238 28.242 1.00 83.56 150 TRP A C 1
ATOM 1218 O O . TRP A 1 150 ? -14.959 -7.257 28.926 1.00 83.56 150 TRP A O 1
ATOM 1228 N N . GLY A 1 151 ? -13.734 -5.461 28.316 1.00 81.38 151 GLY A N 1
ATOM 1229 C CA . GLY A 1 151 ? -12.581 -5.734 29.176 1.00 81.38 151 GLY A CA 1
ATOM 1230 C C . GLY A 1 151 ? -11.571 -6.728 28.601 1.00 81.38 151 GLY A C 1
ATOM 1231 O O . GLY A 1 151 ? -10.523 -6.943 29.208 1.00 81.38 151 GLY A O 1
ATOM 1232 N N . GLU A 1 152 ? -11.841 -7.316 27.434 1.00 90.31 152 GLU A N 1
ATOM 1233 C CA . GLU A 1 152 ? -10.827 -8.014 26.649 1.00 90.31 152 GLU A CA 1
ATOM 1234 C C . GLU A 1 152 ? -10.086 -7.035 25.731 1.00 90.31 152 GLU A C 1
ATOM 1236 O O . GLU A 1 152 ? -10.476 -5.876 25.536 1.00 90.31 152 GLU A O 1
ATOM 1241 N N . LYS A 1 153 ? -8.967 -7.513 25.188 1.00 94.81 153 LYS A N 1
ATOM 1242 C CA . LYS A 1 153 ? -8.094 -6.722 24.334 1.00 94.81 153 LYS A CA 1
ATOM 1243 C C . LYS A 1 153 ? -8.350 -7.003 22.859 1.00 94.81 153 LYS A C 1
ATOM 1245 O O . LYS A 1 153 ? -8.522 -8.157 22.474 1.00 94.81 153 LYS A O 1
ATOM 1250 N N . TYR A 1 154 ? -8.302 -5.961 22.038 1.00 96.50 154 TYR A N 1
ATOM 1251 C CA . TYR A 1 154 ? -8.468 -6.036 20.589 1.00 96.50 154 TYR A CA 1
ATOM 1252 C C . TYR A 1 154 ? -7.252 -5.450 19.860 1.00 96.50 154 TYR A C 1
ATOM 1254 O O . TYR A 1 154 ? -6.676 -4.460 20.301 1.00 96.50 154 TYR A O 1
ATOM 1262 N N . ASN A 1 155 ? -6.845 -6.051 18.742 1.00 97.88 155 ASN A N 1
ATOM 1263 C CA . ASN A 1 155 ? -5.688 -5.588 17.976 1.00 97.88 155 ASN A CA 1
ATOM 1264 C C . ASN A 1 155 ? -6.127 -4.665 16.841 1.00 97.88 155 ASN A C 1
ATOM 1266 O O . ASN A 1 155 ? -6.678 -5.132 15.853 1.00 97.88 155 ASN A O 1
ATOM 1270 N N . ILE A 1 156 ? -5.811 -3.380 16.959 1.00 98.25 156 ILE A N 1
ATOM 1271 C CA . ILE A 1 156 ? -5.940 -2.413 15.868 1.00 98.25 156 ILE A CA 1
ATOM 1272 C C . ILE A 1 156 ? -4.679 -2.520 15.016 1.00 98.25 156 ILE A C 1
ATOM 1274 O O . ILE A 1 156 ? -3.573 -2.412 15.554 1.00 98.25 156 ILE A O 1
ATOM 1278 N N . LEU A 1 157 ? -4.840 -2.737 13.712 1.00 97.62 157 LEU A N 1
ATOM 1279 C CA . LEU A 1 157 ? -3.737 -2.894 12.764 1.00 97.62 157 LEU A CA 1
ATOM 1280 C C . LEU A 1 157 ? -3.773 -1.782 11.724 1.00 97.62 157 LEU A C 1
ATOM 1282 O O . LEU A 1 157 ? -4.840 -1.419 11.225 1.00 97.62 157 LEU A O 1
ATOM 1286 N N . TRP A 1 158 ? -2.604 -1.275 11.358 1.00 95.62 158 TRP A N 1
ATOM 1287 C CA . TRP A 1 158 ? -2.453 -0.303 10.282 1.00 95.62 158 TRP A CA 1
ATOM 1288 C C . TRP A 1 158 ? -1.195 -0.597 9.475 1.00 95.62 158 TRP A C 1
ATOM 1290 O O . TRP A 1 158 ? -0.367 -1.424 9.839 1.00 95.62 158 TRP A O 1
ATOM 1300 N N . SER A 1 159 ? -1.046 0.099 8.361 1.00 92.00 159 SER A N 1
ATOM 1301 C CA . SER A 1 159 ? 0.191 0.099 7.586 1.00 92.00 159 SER A CA 1
ATOM 1302 C C . SER A 1 159 ? 0.517 1.516 7.140 1.00 92.00 159 SER A C 1
ATOM 1304 O O . SER A 1 159 ? -0.224 2.459 7.448 1.00 92.00 159 SER A O 1
ATOM 1306 N N . ARG A 1 160 ? 1.581 1.654 6.339 1.00 85.06 160 ARG A N 1
ATOM 1307 C CA . ARG A 1 160 ? 1.800 2.837 5.496 1.00 85.06 160 ARG A CA 1
ATOM 1308 C C . ARG A 1 160 ? 2.229 4.109 6.236 1.00 85.06 160 ARG A C 1
ATOM 1310 O O . ARG A 1 160 ? 2.316 5.163 5.617 1.00 85.06 160 ARG A O 1
ATOM 1317 N N . THR A 1 161 ? 2.594 4.003 7.511 1.00 85.94 161 THR A N 1
ATOM 1318 C CA . THR A 1 161 ? 3.276 5.073 8.247 1.00 85.94 161 THR A CA 1
ATOM 1319 C C . THR A 1 161 ? 4.234 4.504 9.289 1.00 85.94 161 THR A C 1
ATOM 1321 O O . THR A 1 161 ? 3.954 3.482 9.908 1.00 85.94 161 THR A O 1
ATOM 1324 N N . THR A 1 162 ? 5.360 5.186 9.490 1.00 87.06 162 THR A N 1
ATOM 1325 C CA . THR A 1 162 ? 6.283 4.968 10.617 1.00 87.06 162 THR A CA 1
ATOM 1326 C C . THR A 1 162 ? 6.309 6.164 11.572 1.00 87.06 162 THR A C 1
ATOM 1328 O O . THR A 1 162 ? 7.125 6.205 12.487 1.00 87.06 162 THR A O 1
ATOM 1331 N N . ASN A 1 163 ? 5.476 7.179 11.325 1.00 90.19 163 ASN A N 1
ATOM 1332 C CA . ASN A 1 163 ? 5.385 8.380 12.150 1.00 90.19 163 ASN A CA 1
ATOM 1333 C C . ASN A 1 163 ? 4.580 8.109 13.422 1.00 90.19 163 ASN A C 1
ATOM 1335 O O . ASN A 1 163 ? 3.968 7.059 13.581 1.00 90.19 163 ASN A O 1
ATOM 1339 N N . GLN A 1 164 ? 4.525 9.082 14.330 1.00 95.12 164 GLN A N 1
ATOM 1340 C CA . GLN A 1 164 ? 3.579 9.023 15.440 1.00 95.12 164 GLN A CA 1
ATOM 1341 C C . GLN A 1 164 ? 2.135 9.080 14.920 1.00 95.12 164 GLN A C 1
ATOM 1343 O O . GLN A 1 164 ? 1.813 9.921 14.078 1.00 95.12 164 GLN A O 1
ATOM 1348 N N . ILE A 1 165 ? 1.268 8.222 15.457 1.00 96.31 165 ILE A N 1
ATOM 1349 C CA . ILE A 1 165 ? -0.154 8.179 15.106 1.00 96.31 165 ILE A CA 1
ATOM 1350 C C . ILE A 1 165 ? -1.042 8.373 16.334 1.00 96.31 165 ILE A C 1
ATOM 1352 O O . ILE A 1 165 ? -0.666 7.986 17.442 1.00 96.31 165 ILE A O 1
ATOM 1356 N N . SER A 1 166 ? -2.241 8.917 16.139 1.00 98.19 166 SER A N 1
ATOM 1357 C CA . SER A 1 166 ? -3.335 8.848 17.110 1.00 98.19 166 SER A CA 1
ATOM 1358 C C . SER A 1 166 ? -4.435 7.902 16.637 1.00 98.19 166 SER A C 1
ATOM 1360 O O . SER A 1 166 ? -4.777 7.863 15.456 1.00 98.19 166 SER A O 1
ATOM 1362 N N . LEU A 1 167 ? -4.988 7.136 17.576 1.00 98.44 167 LEU A N 1
ATOM 1363 C CA . LEU A 1 167 ? -6.120 6.238 17.380 1.00 98.44 167 LEU A CA 1
ATOM 1364 C C . LEU A 1 167 ? -7.304 6.727 18.215 1.00 98.44 167 LEU A C 1
ATOM 1366 O O . LEU A 1 167 ? -7.145 7.111 19.376 1.00 98.44 167 LEU A O 1
ATOM 1370 N N . SER A 1 168 ? -8.496 6.711 17.630 1.00 98.06 168 SER A N 1
ATOM 1371 C CA . SER A 1 168 ? -9.769 7.046 18.279 1.00 98.06 168 SER A CA 1
ATOM 1372 C C . SER A 1 168 ? -10.859 6.062 17.861 1.00 98.06 168 SER A C 1
ATOM 1374 O O . SER A 1 168 ? -10.773 5.495 16.777 1.00 98.06 168 SER A O 1
ATOM 1376 N N . TYR A 1 169 ? -11.905 5.897 18.670 1.00 97.31 169 TYR A N 1
ATOM 1377 C CA . TYR A 1 169 ? -13.121 5.178 18.281 1.00 97.31 169 TYR A CA 1
ATOM 1378 C C . TYR A 1 169 ? -14.324 6.122 18.177 1.00 97.31 169 TYR A C 1
ATOM 1380 O O . TYR A 1 169 ? -14.391 7.141 18.866 1.00 97.31 169 TYR A O 1
ATOM 1388 N N . ALA A 1 170 ? -15.294 5.779 17.335 1.00 93.69 170 ALA A N 1
ATOM 1389 C CA . ALA A 1 170 ? -16.553 6.509 17.191 1.00 93.69 170 ALA A CA 1
ATOM 1390 C C . ALA A 1 170 ? -17.698 5.550 16.818 1.00 93.69 170 ALA A C 1
ATOM 1392 O O . ALA A 1 170 ? -17.441 4.544 16.160 1.00 93.69 170 ALA A O 1
ATOM 1393 N N . PRO A 1 171 ? -18.966 5.846 17.167 1.00 86.44 171 PRO A N 1
ATOM 1394 C CA . PRO A 1 171 ? -20.117 5.003 16.800 1.00 86.44 171 PRO A CA 1
ATOM 1395 C C . PRO A 1 171 ? -20.403 4.968 15.282 1.00 86.44 171 PRO A C 1
ATOM 1397 O O . PRO A 1 171 ? -21.251 4.217 14.816 1.00 86.44 171 PRO A O 1
ATOM 1400 N N . GLY A 1 172 ? -19.712 5.799 14.499 1.00 85.44 172 GLY A N 1
ATOM 1401 C CA . GLY A 1 172 ? -19.793 5.879 13.044 1.00 85.44 172 GLY A CA 1
ATOM 1402 C C . GLY A 1 172 ? -18.676 6.769 12.497 1.00 85.44 172 GLY A C 1
ATOM 1403 O O . GLY A 1 172 ? -18.062 7.518 13.258 1.00 85.44 172 GLY A O 1
ATOM 1404 N N . ILE A 1 173 ? -18.441 6.732 11.184 1.00 88.00 173 ILE A N 1
ATOM 1405 C CA . ILE A 1 173 ? -17.380 7.515 10.514 1.00 88.00 173 ILE A CA 1
ATOM 1406 C C . ILE A 1 173 ? -17.565 9.044 10.610 1.00 88.00 173 ILE A C 1
ATOM 1408 O O . ILE A 1 173 ? -16.612 9.803 10.452 1.00 88.00 173 ILE A O 1
ATOM 1412 N N . ASP A 1 174 ? -18.776 9.498 10.930 1.00 86.56 174 ASP A N 1
ATOM 1413 C CA . ASP A 1 174 ? -19.101 10.911 11.169 1.00 86.56 174 ASP A CA 1
ATOM 1414 C C . ASP A 1 174 ? -19.317 11.222 12.663 1.00 86.56 174 ASP A C 1
ATOM 1416 O O . ASP A 1 174 ? -19.689 12.336 13.033 1.00 86.56 174 ASP A O 1
ATOM 1420 N N . GLY A 1 175 ? -19.114 10.230 13.536 1.00 81.69 175 GLY A N 1
ATOM 1421 C CA . GLY A 1 175 ? -19.337 10.342 14.972 1.00 81.69 175 GLY A CA 1
ATOM 1422 C C . GLY A 1 175 ? -18.250 11.127 15.708 1.00 81.69 175 GLY A C 1
ATOM 1423 O O . GLY A 1 175 ? -17.151 11.376 15.198 1.00 81.69 175 GLY A O 1
ATOM 1424 N N . GLU A 1 176 ? -18.555 11.489 16.955 1.00 90.25 176 GLU A N 1
ATOM 1425 C CA . GLU A 1 176 ? -17.571 12.067 17.867 1.00 90.25 176 GLU A CA 1
ATOM 1426 C C . GLU A 1 176 ? -16.448 11.057 18.146 1.00 90.25 176 GLU A C 1
ATOM 1428 O O . GLU A 1 176 ? -16.696 9.892 18.466 1.00 90.25 176 GLU A O 1
ATOM 1433 N N . LYS A 1 177 ? -15.204 11.516 17.987 1.00 96.44 177 LYS A N 1
ATOM 1434 C CA . LYS A 1 177 ? -14.002 10.696 18.145 1.00 96.44 177 LYS A CA 1
ATOM 1435 C C . LYS A 1 177 ? -13.595 10.668 19.612 1.00 96.44 177 LYS A C 1
ATOM 1437 O O . LYS A 1 177 ? -13.195 11.690 20.165 1.00 96.44 177 LYS A O 1
ATOM 1442 N N . ASN A 1 178 ? -13.643 9.488 20.210 1.00 93.19 178 ASN A N 1
ATOM 1443 C CA . ASN A 1 178 ? -13.171 9.233 21.562 1.00 93.19 178 ASN A CA 1
ATOM 1444 C C . ASN A 1 178 ? -11.731 8.705 21.495 1.00 93.19 178 ASN A C 1
ATOM 1446 O O . ASN A 1 178 ? -11.489 7.709 20.808 1.00 93.19 178 ASN A O 1
ATOM 1450 N N . PRO A 1 179 ? -10.760 9.347 22.161 1.00 96.56 179 PRO A N 1
ATOM 1451 C CA . PRO A 1 179 ? -9.356 8.970 22.042 1.00 96.56 179 PRO A CA 1
ATOM 1452 C C . PRO A 1 179 ? -9.085 7.587 22.647 1.00 96.56 179 PRO A C 1
ATOM 1454 O O . PRO A 1 179 ? -9.558 7.274 23.738 1.00 96.56 179 PRO A O 1
ATOM 1457 N N . ILE A 1 180 ? -8.277 6.785 21.949 1.00 97.19 180 ILE A N 1
ATOM 1458 C CA . ILE A 1 180 ? -7.738 5.507 22.437 1.00 97.19 180 ILE A CA 1
ATOM 1459 C C . ILE A 1 180 ? -6.303 5.716 22.916 1.00 97.19 180 ILE A C 1
ATOM 1461 O O . ILE A 1 180 ? -5.995 5.495 24.085 1.00 97.19 180 ILE A O 1
ATOM 1465 N N . VAL A 1 181 ? -5.413 6.131 22.008 1.00 97.81 181 VAL A N 1
ATOM 1466 C CA . VAL A 1 181 ? -3.974 6.248 22.277 1.00 97.81 181 VAL A CA 1
ATOM 1467 C C . VAL A 1 181 ? -3.279 7.127 21.236 1.00 97.81 181 VAL A C 1
ATOM 1469 O O . VAL A 1 181 ? -3.759 7.272 20.114 1.00 97.81 181 VAL A O 1
ATOM 1472 N N . THR A 1 182 ? -2.107 7.652 21.589 1.00 97.94 182 THR A N 1
ATOM 1473 C CA . THR A 1 182 ? -1.098 8.127 20.634 1.00 97.94 182 THR A CA 1
ATOM 1474 C C . THR A 1 182 ? 0.139 7.244 20.765 1.00 97.94 182 THR A C 1
ATOM 1476 O O . THR A 1 182 ? 0.662 7.084 21.870 1.00 97.94 182 THR A O 1
ATOM 1479 N N . CYS A 1 183 ? 0.595 6.639 19.672 1.00 96.69 183 CYS A N 1
ATOM 1480 C CA . CYS A 1 183 ? 1.666 5.643 19.683 1.00 96.69 183 CYS A CA 1
ATOM 1481 C C . CYS A 1 183 ? 2.604 5.770 18.474 1.00 96.69 183 CYS A C 1
ATOM 1483 O O . CYS A 1 183 ? 2.390 6.577 17.570 1.00 96.69 183 CYS A O 1
ATOM 1485 N N . ASP A 1 184 ? 3.692 5.001 18.504 1.00 94.94 184 ASP A N 1
ATOM 1486 C CA . ASP A 1 184 ? 4.645 4.894 17.400 1.00 94.94 184 ASP A CA 1
ATOM 1487 C C . ASP A 1 184 ? 4.025 4.079 16.253 1.00 94.94 184 ASP A C 1
ATOM 1489 O O . ASP A 1 184 ? 3.711 2.898 16.418 1.00 94.94 184 ASP A O 1
ATOM 1493 N N . GLY A 1 185 ? 3.835 4.714 15.095 1.00 92.25 185 GLY A N 1
ATOM 1494 C CA . GLY A 1 185 ? 3.245 4.098 13.911 1.00 92.25 185 GLY A CA 1
ATOM 1495 C C . GLY A 1 185 ? 4.106 2.995 13.308 1.00 92.25 185 GLY A C 1
ATOM 1496 O O . GLY A 1 185 ? 3.557 2.113 12.654 1.00 92.25 185 GLY A O 1
ATOM 1497 N N . SER A 1 186 ? 5.414 2.955 13.587 1.00 90.69 186 SER A N 1
ATOM 1498 C CA . SER A 1 186 ? 6.283 1.859 13.130 1.00 90.69 186 SER A CA 1
ATOM 1499 C C . SER A 1 186 ? 5.945 0.502 13.761 1.00 90.69 186 SER A C 1
ATOM 1501 O O . SER A 1 186 ? 6.418 -0.528 13.287 1.00 90.69 186 SER A O 1
ATOM 1503 N N . LEU A 1 187 ? 5.113 0.482 14.810 1.00 94.50 187 LEU A N 1
ATOM 1504 C CA . LEU A 1 187 ? 4.633 -0.749 15.435 1.00 94.50 187 LEU A CA 1
ATOM 1505 C C . LEU A 1 187 ? 3.600 -1.497 14.584 1.00 94.50 187 LEU A C 1
ATOM 1507 O O . LEU A 1 187 ? 3.388 -2.683 14.833 1.00 94.50 187 LEU A O 1
ATOM 1511 N N . GLU A 1 188 ? 2.926 -0.812 13.649 1.00 95.69 188 GLU A N 1
ATOM 1512 C CA . GLU A 1 188 ? 1.864 -1.349 12.767 1.00 95.69 188 GLU A CA 1
ATOM 1513 C C . GLU A 1 188 ? 0.675 -2.007 13.502 1.00 95.69 188 GLU A C 1
ATOM 1515 O O . GLU A 1 188 ? -0.225 -2.594 12.895 1.00 95.69 188 GLU A O 1
ATOM 1520 N N . LYS A 1 189 ? 0.662 -1.914 14.835 1.00 97.31 189 LYS A N 1
ATOM 1521 C CA . LYS A 1 189 ? -0.261 -2.606 15.720 1.00 97.31 189 LYS A CA 1
ATOM 1522 C C . LYS A 1 189 ? -0.376 -1.912 17.074 1.00 97.31 189 LYS A C 1
ATOM 1524 O O . LYS A 1 189 ? 0.623 -1.540 17.691 1.00 97.31 189 LYS A O 1
ATOM 1529 N N . TYR A 1 190 ? -1.598 -1.852 17.596 1.00 98.25 190 TYR A N 1
ATOM 1530 C CA . TYR A 1 190 ? -1.888 -1.476 18.975 1.00 98.25 190 TYR A CA 1
ATOM 1531 C C . TYR A 1 190 ? -2.896 -2.441 19.598 1.00 98.25 190 TYR A C 1
ATOM 1533 O O . TYR A 1 190 ? -3.909 -2.781 18.993 1.00 98.25 190 TYR A O 1
ATOM 1541 N N . GLU A 1 191 ? -2.613 -2.880 20.821 1.00 97.94 191 GLU A N 1
ATOM 1542 C CA . GLU A 1 191 ? -3.484 -3.773 21.581 1.00 97.94 191 GLU A CA 1
ATOM 1543 C C . GLU A 1 191 ? -4.371 -2.938 22.521 1.00 97.94 191 GLU A C 1
ATOM 1545 O O . GLU A 1 191 ? -3.939 -2.501 23.589 1.00 97.94 191 GLU A O 1
ATOM 1550 N N . TRP A 1 192 ? -5.604 -2.680 22.094 1.00 96.69 192 TRP A N 1
ATOM 1551 C CA . TRP A 1 192 ? -6.580 -1.836 22.776 1.00 96.69 192 TRP A CA 1
ATOM 1552 C C . TRP A 1 192 ? -7.329 -2.593 23.878 1.00 96.69 192 TRP A C 1
ATOM 1554 O O . TRP A 1 192 ? -7.994 -3.588 23.604 1.00 96.69 192 TRP A O 1
ATOM 1564 N N . ASP A 1 193 ? -7.256 -2.098 25.116 1.00 93.38 193 ASP A N 1
ATOM 1565 C CA . ASP A 1 193 ? -8.077 -2.545 26.249 1.00 93.38 193 ASP A CA 1
ATOM 1566 C C . ASP A 1 193 ? -9.469 -1.889 26.206 1.00 93.38 193 ASP A C 1
ATOM 1568 O O . ASP A 1 193 ? -9.602 -0.669 26.333 1.00 93.38 193 ASP A O 1
ATOM 1572 N N . THR A 1 194 ? -10.513 -2.704 26.040 1.00 90.31 194 THR A N 1
ATOM 1573 C CA . THR A 1 194 ? -11.897 -2.227 25.871 1.00 90.31 194 THR A CA 1
ATOM 1574 C C . THR A 1 194 ? -12.658 -2.008 27.180 1.00 90.31 194 THR A C 1
ATOM 1576 O O . THR A 1 194 ? -13.841 -1.679 27.152 1.00 90.31 194 THR A O 1
ATOM 1579 N N . SER A 1 195 ? -12.015 -2.141 28.345 1.00 83.88 195 SER A N 1
ATOM 1580 C CA . SER A 1 195 ? -12.662 -1.982 29.664 1.00 83.88 195 SER A CA 1
ATOM 1581 C C . SER A 1 195 ? -13.273 -0.599 29.918 1.00 83.88 195 SER A C 1
ATOM 1583 O O . SER A 1 195 ? -14.093 -0.441 30.817 1.00 83.88 195 SER A O 1
ATOM 1585 N N . SER A 1 196 ? -12.897 0.419 29.145 1.00 82.19 196 SER A N 1
ATOM 1586 C CA . SER A 1 196 ? -13.453 1.778 29.256 1.00 82.19 196 SER A CA 1
ATOM 1587 C C . SER A 1 196 ? -14.405 2.144 28.114 1.00 82.19 196 SER A C 1
ATOM 1589 O O . SER A 1 196 ? -14.854 3.285 28.031 1.00 82.19 196 SER A O 1
ATOM 1591 N N . THR A 1 197 ? -14.716 1.192 27.236 1.00 83.44 197 THR A N 1
ATOM 1592 C CA . THR A 1 197 ? -15.569 1.398 26.064 1.00 83.44 197 THR A CA 1
ATOM 1593 C C . THR A 1 197 ? -16.951 0.823 26.348 1.00 83.44 197 THR A C 1
ATOM 1595 O O . THR A 1 197 ? -17.034 -0.338 26.744 1.00 83.44 197 THR A O 1
ATOM 1598 N N . 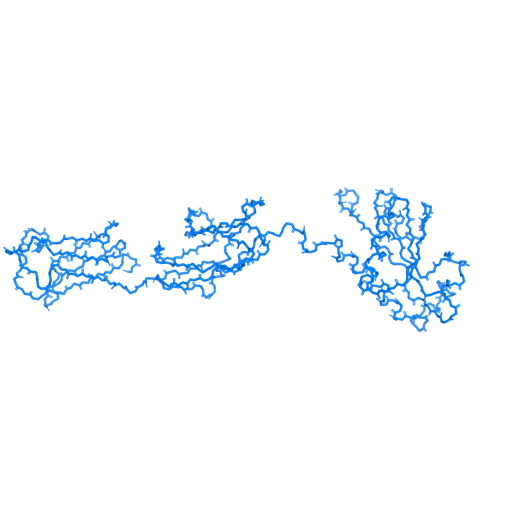PRO A 1 198 ? -18.046 1.584 26.183 1.00 80.69 198 PRO A N 1
ATOM 1599 C CA . PRO A 1 198 ? -19.383 1.018 26.306 1.00 80.69 198 PRO A CA 1
ATOM 1600 C C . PRO A 1 198 ? -19.612 -0.114 25.298 1.00 80.69 198 PRO A C 1
ATOM 1602 O O . PRO A 1 198 ? -18.875 -0.269 24.327 1.00 80.69 198 PRO A O 1
ATOM 1605 N N . GLN A 1 199 ? -20.647 -0.917 25.530 1.00 80.75 199 GLN A N 1
ATOM 1606 C CA . GLN A 1 199 ? -21.064 -1.886 24.524 1.00 80.75 199 GLN A CA 1
ATOM 1607 C C . GLN A 1 199 ? -21.614 -1.178 23.282 1.00 80.75 199 GLN A C 1
ATOM 1609 O O . GLN A 1 199 ? -22.300 -0.158 23.397 1.00 80.75 199 GLN A O 1
ATOM 1614 N N . GLY A 1 200 ? -21.360 -1.747 22.109 1.00 83.12 200 GLY A N 1
ATOM 1615 C CA . GLY A 1 200 ? -21.835 -1.200 20.843 1.00 83.12 200 GLY A CA 1
ATOM 1616 C C . GLY A 1 200 ? -20.914 -1.509 19.672 1.00 83.12 200 GLY A C 1
ATOM 1617 O O . GLY A 1 200 ? -19.927 -2.230 19.807 1.00 83.12 200 GLY A O 1
ATOM 1618 N N . GLU A 1 201 ? -21.252 -0.949 18.515 1.00 88.38 201 GLU A N 1
ATOM 1619 C CA . GLU A 1 201 ? -20.436 -1.011 17.305 1.00 88.38 201 GLU A CA 1
ATOM 1620 C C . GLU A 1 201 ? -19.644 0.287 17.138 1.00 88.38 201 GLU A C 1
ATOM 1622 O O . GLU A 1 201 ? -20.199 1.384 17.252 1.00 88.38 201 GLU A O 1
ATOM 1627 N N . TYR A 1 202 ? -18.346 0.168 16.858 1.00 94.25 202 TYR A N 1
ATOM 1628 C CA . TYR A 1 202 ? -17.447 1.312 16.751 1.00 94.25 202 TYR A CA 1
ATOM 1629 C C . TYR A 1 202 ? -16.518 1.208 15.548 1.00 94.25 202 TYR A C 1
ATOM 1631 O O . TYR A 1 202 ? -15.887 0.181 15.318 1.00 94.25 202 TYR A O 1
ATOM 1639 N N . TYR A 1 203 ? -16.369 2.313 14.829 1.00 97.69 203 TYR A N 1
ATOM 1640 C CA . TYR A 1 203 ? -15.326 2.497 13.828 1.00 97.69 203 TYR A CA 1
ATOM 1641 C C . TYR A 1 203 ? -14.081 3.081 14.484 1.00 97.69 203 TYR A C 1
ATOM 1643 O O . TYR A 1 203 ? -14.179 3.900 15.405 1.00 97.69 203 TYR A O 1
ATOM 1651 N N . ILE A 1 204 ? -12.914 2.691 13.982 1.00 98.25 204 ILE A N 1
ATOM 1652 C CA . ILE A 1 204 ? -11.631 3.233 14.420 1.00 98.25 204 ILE A CA 1
ATOM 1653 C C . ILE A 1 204 ? -11.184 4.302 13.435 1.00 98.25 204 ILE A C 1
ATOM 1655 O O . ILE A 1 204 ? -11.285 4.129 12.225 1.00 98.25 204 ILE A O 1
ATOM 1659 N N . TYR A 1 205 ? -10.680 5.406 13.966 1.00 98.25 205 TYR A N 1
ATOM 1660 C CA . TYR A 1 205 ? -10.043 6.473 13.215 1.00 98.25 205 TYR A CA 1
ATOM 1661 C C . TYR A 1 205 ? -8.568 6.528 13.584 1.00 98.25 205 TYR A C 1
ATOM 1663 O O . TYR A 1 205 ? -8.235 6.601 14.770 1.00 98.25 205 TYR A O 1
ATOM 1671 N N . ALA A 1 206 ? -7.703 6.533 12.578 1.00 97.62 206 ALA A N 1
ATOM 1672 C CA . ALA A 1 206 ? -6.271 6.713 12.740 1.00 97.62 206 ALA A CA 1
ATOM 1673 C C . ALA A 1 206 ? -5.825 8.001 12.053 1.00 97.62 206 ALA A C 1
ATOM 1675 O O . ALA A 1 206 ? -6.292 8.319 10.959 1.00 97.62 206 ALA A O 1
ATOM 1676 N N . LYS A 1 207 ? -4.906 8.734 12.677 1.00 96.50 207 LYS A N 1
ATOM 1677 C CA . LYS A 1 207 ? -4.312 9.943 12.107 1.00 96.50 207 LYS A CA 1
ATOM 1678 C C . LYS A 1 207 ? -2.803 9.935 12.297 1.00 96.50 207 LYS A C 1
ATOM 1680 O O . LYS A 1 207 ? -2.326 9.785 13.416 1.00 96.50 207 LYS A O 1
ATOM 1685 N N . ASP A 1 208 ? -2.069 10.131 11.211 1.00 94.00 208 ASP A N 1
ATOM 1686 C CA . ASP A 1 208 ? -0.643 10.434 11.223 1.00 94.00 208 ASP A CA 1
ATOM 1687 C C . ASP A 1 208 ? -0.448 11.876 11.714 1.00 94.00 208 ASP A C 1
ATOM 1689 O O . ASP A 1 208 ? -0.923 12.836 11.099 1.00 94.00 208 ASP A O 1
ATOM 1693 N N . GLU A 1 209 ? 0.231 12.042 12.846 1.00 94.12 209 GLU A N 1
ATOM 1694 C CA . GLU A 1 209 ? 0.390 13.353 13.482 1.00 94.12 209 GLU A CA 1
ATOM 1695 C C . GLU A 1 209 ? 1.472 14.220 12.831 1.00 94.12 209 GLU A C 1
ATOM 1697 O O . GLU A 1 209 ? 1.518 15.426 13.074 1.00 94.12 209 GLU A O 1
ATOM 1702 N N . VAL A 1 210 ? 2.331 13.638 11.991 1.00 88.19 210 VAL A N 1
ATOM 1703 C CA . VAL A 1 210 ? 3.406 14.365 11.305 1.00 88.19 210 VAL A CA 1
ATOM 1704 C C . VAL A 1 210 ? 2.904 14.902 9.972 1.00 88.19 210 VAL A C 1
ATOM 1706 O O . VAL A 1 210 ? 3.059 16.087 9.679 1.00 88.19 210 VAL A O 1
ATOM 1709 N N . ASN A 1 211 ? 2.261 14.046 9.180 1.00 84.75 211 ASN A N 1
ATOM 1710 C CA . ASN A 1 211 ? 1.823 14.394 7.828 1.00 84.75 211 ASN A CA 1
ATOM 1711 C C . ASN A 1 211 ? 0.355 14.851 7.772 1.00 84.75 211 ASN A C 1
ATOM 1713 O O . ASN A 1 211 ? -0.084 15.375 6.749 1.00 84.75 211 ASN A O 1
ATOM 1717 N N . GLY A 1 212 ? -0.405 14.673 8.858 1.00 87.81 212 GLY A N 1
ATOM 1718 C CA . GLY A 1 212 ? -1.817 15.057 8.959 1.00 87.81 212 GLY A CA 1
ATOM 1719 C C . GLY A 1 212 ? -2.780 14.127 8.221 1.00 87.81 212 GLY A C 1
ATOM 1720 O O . GLY A 1 212 ? -3.971 14.425 8.137 1.00 87.81 212 GLY A O 1
ATOM 1721 N N . ASP A 1 213 ? -2.271 13.024 7.685 1.00 90.88 213 ASP A N 1
ATOM 1722 C CA . ASP A 1 213 ? -3.062 12.045 6.964 1.00 90.88 213 ASP A CA 1
ATOM 1723 C C . ASP A 1 213 ? -3.900 11.169 7.907 1.00 90.88 213 ASP A C 1
ATOM 1725 O O . ASP A 1 213 ? -3.605 11.065 9.097 1.00 90.88 213 ASP A O 1
ATOM 1729 N N . SER A 1 214 ? -4.985 10.576 7.410 1.00 93.81 214 SER A N 1
ATOM 1730 C CA . SER A 1 214 ? -5.914 9.827 8.254 1.00 93.81 214 SER A CA 1
ATOM 1731 C C . SER A 1 214 ? -6.731 8.786 7.514 1.00 93.81 214 SER A C 1
ATOM 1733 O O . SER A 1 214 ? -6.992 8.911 6.317 1.00 93.81 214 SER A O 1
ATOM 1735 N N . ASP A 1 215 ? -7.214 7.797 8.255 1.00 95.94 215 ASP A N 1
ATOM 1736 C CA . ASP A 1 215 ? -8.079 6.755 7.725 1.00 95.94 215 ASP A CA 1
ATOM 1737 C C . ASP A 1 215 ? -9.108 6.288 8.745 1.00 95.94 215 ASP A C 1
ATOM 1739 O O . ASP A 1 215 ? -8.926 6.430 9.957 1.00 95.94 215 ASP A O 1
ATOM 1743 N N . TRP A 1 216 ? -10.193 5.726 8.226 1.00 97.06 216 TRP A N 1
ATOM 1744 C CA . TRP A 1 216 ? -11.203 5.033 9.010 1.00 97.06 216 TRP A CA 1
ATOM 1745 C C . TRP A 1 216 ? -11.099 3.536 8.758 1.00 97.06 216 TRP A C 1
ATOM 1747 O O . TRP A 1 216 ? -10.786 3.109 7.648 1.00 97.06 216 TRP A O 1
ATOM 1757 N N . SER A 1 217 ? -11.408 2.743 9.777 1.00 96.94 217 SER A N 1
ATOM 1758 C CA . SER A 1 217 ? -11.562 1.302 9.634 1.00 96.94 217 SER A CA 1
ATOM 1759 C C . SER A 1 217 ? -12.631 0.981 8.585 1.00 96.94 217 SER A C 1
ATOM 1761 O O . SER A 1 217 ? -13.636 1.686 8.460 1.00 96.94 217 SER A O 1
ATOM 1763 N N . SER A 1 218 ? -12.411 -0.077 7.802 1.00 93.19 218 SER A N 1
ATOM 1764 C CA . SER A 1 218 ? -13.318 -0.430 6.698 1.00 93.19 218 SER A CA 1
ATOM 1765 C C . SER A 1 218 ? -14.638 -1.053 7.170 1.00 93.19 218 SER A C 1
ATOM 1767 O O . SER A 1 218 ? -15.623 -1.038 6.431 1.00 93.19 218 SER A O 1
ATOM 1769 N N . GLY A 1 219 ? -14.673 -1.521 8.420 1.00 90.12 219 GLY A N 1
ATOM 1770 C CA . GLY A 1 219 ? -15.875 -1.943 9.127 1.00 90.12 219 GLY A CA 1
ATOM 1771 C C . GLY A 1 219 ? -15.789 -1.651 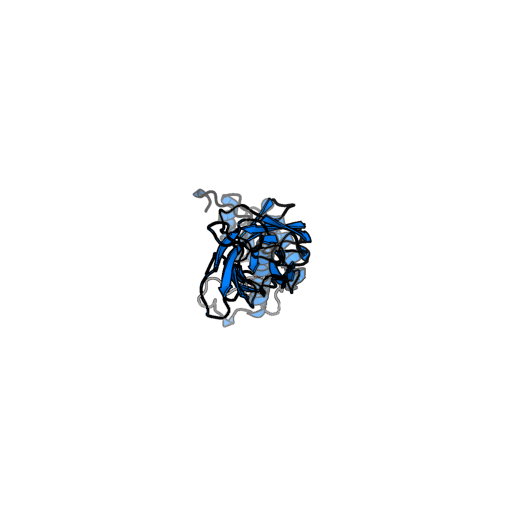10.630 1.00 90.12 219 GLY A C 1
ATOM 1772 O O . GLY A 1 219 ? -14.756 -1.164 11.109 1.00 90.12 219 GLY A O 1
ATOM 1773 N N . PRO A 1 220 ? -16.880 -1.891 11.378 1.00 91.62 220 PRO A N 1
ATOM 1774 C CA . PRO A 1 220 ? -16.919 -1.663 12.814 1.00 91.62 220 PRO A CA 1
ATOM 1775 C C . PRO A 1 220 ? -16.370 -2.853 13.615 1.00 91.62 220 PRO A C 1
ATOM 1777 O O . PRO A 1 220 ? -16.485 -4.005 13.206 1.00 91.62 220 PRO A O 1
ATOM 1780 N N . LEU A 1 221 ? -15.863 -2.568 14.813 1.00 94.81 221 LEU A N 1
ATOM 1781 C CA . LEU A 1 221 ? -15.689 -3.526 15.902 1.00 94.81 221 LEU A CA 1
ATOM 1782 C C . LEU A 1 221 ? -16.957 -3.567 16.758 1.00 94.81 221 LEU A C 1
ATOM 1784 O O . LEU A 1 221 ? -17.409 -2.529 17.239 1.00 94.81 221 LEU A O 1
ATOM 1788 N N . THR A 1 222 ? -17.480 -4.762 17.024 1.00 90.06 222 THR A N 1
ATOM 1789 C CA . THR A 1 222 ? -18.547 -4.983 18.009 1.00 90.06 222 THR A CA 1
ATOM 1790 C C . THR A 1 222 ? -17.952 -5.250 19.392 1.00 90.06 222 THR A C 1
ATOM 1792 O O . THR A 1 222 ? -17.305 -6.275 19.614 1.00 90.06 222 THR A O 1
ATOM 1795 N N . VAL A 1 223 ? -18.201 -4.361 20.350 1.00 88.62 223 VAL A N 1
ATOM 1796 C CA . VAL A 1 223 ? -17.892 -4.566 21.771 1.00 88.62 223 VAL A CA 1
ATOM 1797 C C . VAL A 1 223 ? -19.132 -5.137 22.459 1.00 88.62 223 VAL A C 1
ATOM 1799 O O . VAL A 1 223 ? -20.136 -4.445 22.626 1.00 88.62 223 VAL A O 1
ATOM 1802 N N . LEU A 1 224 ? -19.072 -6.408 22.853 1.00 80.62 224 LEU A N 1
ATOM 1803 C CA . LEU A 1 224 ? -20.149 -7.087 23.578 1.00 80.62 224 LEU A CA 1
ATOM 1804 C C . LEU A 1 224 ? -20.136 -6.711 25.060 1.00 80.62 224 LEU A C 1
ATOM 1806 O O . LEU A 1 224 ? -19.064 -6.518 25.637 1.00 80.62 224 LEU A O 1
ATOM 1810 N N . ALA A 1 225 ? -21.306 -6.726 25.704 1.00 69.62 225 ALA A N 1
ATOM 1811 C CA . ALA A 1 225 ? -21.393 -6.713 27.161 1.00 69.62 225 ALA A CA 1
ATOM 1812 C C . ALA A 1 225 ? -20.460 -7.770 27.779 1.00 69.62 225 ALA A C 1
ATOM 1814 O O . ALA A 1 225 ? -20.422 -8.931 27.358 1.00 69.62 225 ALA A O 1
ATOM 1815 N N . GLY A 1 226 ? -19.705 -7.364 28.798 1.00 66.19 226 GLY A N 1
ATOM 1816 C CA . GLY A 1 226 ? -18.968 -8.295 29.649 1.00 66.19 226 GLY A CA 1
ATOM 1817 C C . GLY A 1 226 ? -19.916 -9.092 30.550 1.00 66.19 226 GLY A C 1
ATOM 1818 O O . GLY A 1 226 ? -21.129 -8.878 30.554 1.00 66.19 226 GLY A O 1
ATOM 1819 N N . GLU A 1 227 ? -19.371 -9.994 31.373 1.00 64.62 227 GLU A N 1
ATOM 1820 C CA . GLU A 1 227 ? -20.161 -10.575 32.466 1.00 64.62 227 GLU A CA 1
ATOM 1821 C C . GL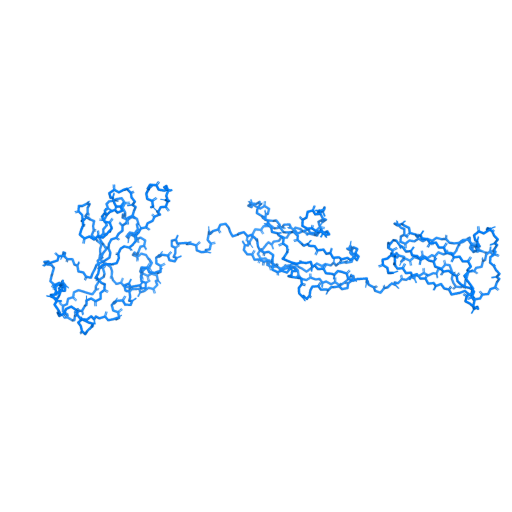U A 1 227 ? -20.649 -9.459 33.394 1.00 64.62 227 GLU A C 1
ATOM 1823 O O . GLU A 1 227 ? -19.846 -8.773 34.034 1.00 64.62 227 GLU A O 1
ATOM 1828 N N . LEU A 1 228 ? -21.968 -9.303 33.506 1.00 67.00 228 LEU A N 1
ATOM 1829 C CA . LEU A 1 228 ? -22.554 -8.352 34.436 1.00 67.00 228 LEU A CA 1
ATOM 1830 C C . LEU A 1 228 ? -22.264 -8.790 35.879 1.00 67.00 228 LEU A C 1
ATOM 1832 O O . LEU A 1 228 ? -22.874 -9.727 36.397 1.00 67.00 228 LEU A O 1
ATOM 1836 N N . ARG A 1 229 ? -21.327 -8.116 36.551 1.00 72.12 229 ARG A N 1
ATOM 1837 C CA . ARG A 1 229 ? -20.973 -8.404 37.949 1.00 72.12 229 ARG A CA 1
ATOM 1838 C C . ARG A 1 229 ? -21.589 -7.374 38.878 1.00 72.12 229 ARG A C 1
ATOM 1840 O O . ARG A 1 229 ? -20.956 -6.384 39.237 1.00 72.12 229 ARG A O 1
ATOM 1847 N N . VAL A 1 230 ? -22.821 -7.653 39.291 1.00 83.19 230 VAL A N 1
ATOM 1848 C CA . VAL A 1 230 ? -23.536 -6.842 40.278 1.00 83.19 230 VAL A CA 1
ATOM 1849 C C . VAL A 1 230 ? -23.280 -7.389 41.678 1.00 83.19 230 VAL A C 1
ATOM 1851 O O . VAL A 1 230 ? -23.587 -8.541 41.984 1.00 83.19 230 VAL A O 1
ATOM 1854 N N . TYR A 1 231 ? -22.745 -6.539 42.549 1.00 86.62 231 TYR A N 1
ATOM 1855 C CA . TYR A 1 231 ? -22.590 -6.822 43.971 1.00 86.62 231 TYR A CA 1
ATOM 1856 C C . TYR A 1 231 ? -23.685 -6.114 44.757 1.00 86.62 231 TYR A C 1
ATOM 1858 O O . TYR A 1 231 ? -23.921 -4.920 44.569 1.00 86.62 231 TYR A O 1
ATOM 1866 N N . VAL A 1 232 ? -24.328 -6.847 45.667 1.00 91.50 232 VAL A N 1
ATOM 1867 C CA . VAL A 1 232 ? -25.430 -6.334 46.486 1.00 91.50 232 VAL A CA 1
ATOM 1868 C C . VAL A 1 232 ? -25.083 -6.469 47.960 1.00 91.50 232 VAL A C 1
ATOM 1870 O O . VAL A 1 232 ? -24.805 -7.574 48.432 1.00 91.50 232 VAL A O 1
ATOM 1873 N N . TYR A 1 233 ? -25.083 -5.354 48.690 1.00 91.44 233 TYR A N 1
ATOM 1874 C CA . TYR A 1 233 ? -24.752 -5.346 50.114 1.00 91.44 233 TYR A CA 1
ATOM 1875 C C . TYR A 1 233 ? -25.486 -4.246 50.906 1.00 91.44 233 TYR A C 1
ATOM 1877 O O . TYR A 1 233 ? -25.772 -3.182 50.362 1.00 91.44 233 TYR A O 1
ATOM 1885 N N . PRO A 1 234 ? -25.759 -4.462 52.204 1.00 90.50 234 PRO A N 1
ATOM 1886 C CA . PRO A 1 234 ? -25.501 -5.699 52.939 1.00 90.50 234 PRO A CA 1
ATOM 1887 C C . PRO A 1 234 ? -26.460 -6.820 52.514 1.00 90.50 234 PRO A C 1
ATOM 1889 O O . PRO A 1 234 ? -27.631 -6.586 52.241 1.00 90.50 234 PRO A O 1
ATOM 1892 N N . ASN A 1 235 ? -25.943 -8.045 52.438 1.00 89.69 235 ASN A N 1
ATOM 1893 C CA . ASN A 1 235 ? -26.739 -9.249 52.239 1.00 89.69 235 ASN A CA 1
ATOM 1894 C C . ASN A 1 235 ? -26.387 -10.237 53.369 1.00 89.69 235 ASN A C 1
ATOM 1896 O O . ASN A 1 235 ? -25.273 -10.767 53.356 1.00 89.69 235 ASN A O 1
ATOM 1900 N N . PRO A 1 236 ? -27.268 -10.454 54.366 1.00 91.38 236 PRO A N 1
ATOM 1901 C CA . PRO A 1 236 ? -28.664 -10.000 54.419 1.00 91.38 236 PRO A CA 1
ATOM 1902 C C . PRO A 1 236 ? -28.827 -8.497 54.718 1.00 91.38 236 PRO A C 1
ATOM 1904 O O . PRO A 1 236 ? -28.017 -7.922 55.442 1.00 91.38 236 PRO A O 1
ATOM 1907 N N . TYR A 1 237 ? -29.895 -7.887 54.191 1.00 91.19 237 TYR A N 1
ATOM 1908 C CA . TYR A 1 237 ? -30.299 -6.502 54.474 1.00 91.19 237 TYR A CA 1
ATOM 1909 C C . TYR A 1 237 ? -31.319 -6.453 55.615 1.00 91.19 237 TYR A C 1
ATOM 1911 O O . TYR A 1 237 ? -32.349 -7.129 55.563 1.00 91.19 237 TYR A O 1
ATOM 1919 N N . TYR A 1 238 ? -31.065 -5.623 56.624 1.00 86.69 238 TYR A N 1
ATOM 1920 C CA . TYR A 1 238 ? -31.928 -5.453 57.790 1.00 86.69 238 TYR A CA 1
ATOM 1921 C C . TYR A 1 238 ? -32.451 -4.012 57.874 1.00 86.69 238 TYR A C 1
ATOM 1923 O O . TYR A 1 238 ? -31.755 -3.159 58.414 1.00 86.69 238 TYR A O 1
ATOM 1931 N N . PRO A 1 239 ? -33.707 -3.718 57.488 1.00 81.25 239 PRO A N 1
ATOM 1932 C CA . PRO A 1 239 ? -34.252 -2.348 57.467 1.00 81.25 239 PRO A CA 1
ATOM 1933 C C . PRO A 1 239 ? -34.304 -1.607 58.819 1.00 81.25 239 PRO A C 1
ATOM 1935 O O . PRO A 1 239 ? -34.665 -0.431 58.864 1.00 81.25 239 PRO A O 1
ATOM 1938 N N . PHE A 1 240 ? -34.046 -2.303 59.932 1.00 78.75 240 PHE A N 1
ATOM 1939 C CA . PHE A 1 240 ? -33.956 -1.730 61.282 1.00 78.75 240 PHE A CA 1
ATOM 1940 C C . PHE A 1 240 ? -32.522 -1.361 61.693 1.00 78.75 240 PHE A C 1
ATOM 1942 O O . PHE A 1 240 ? -32.341 -0.648 62.675 1.00 78.75 240 PHE A O 1
ATOM 1949 N N . LYS A 1 241 ? -31.516 -1.867 60.973 1.00 85.12 241 LYS A N 1
ATOM 1950 C CA . LYS A 1 241 ? -30.086 -1.680 61.256 1.00 85.12 241 LYS A CA 1
ATOM 1951 C C . LYS A 1 241 ? -29.362 -0.996 60.095 1.00 85.12 241 LYS A C 1
ATOM 1953 O O . LYS A 1 241 ? -28.501 -0.154 60.321 1.00 85.12 241 LYS A O 1
ATOM 1958 N N . ASP A 1 242 ? -29.709 -1.375 58.875 1.00 86.81 242 ASP A N 1
ATOM 1959 C CA . ASP A 1 242 ? -29.079 -0.938 57.644 1.00 86.81 242 ASP A CA 1
ATOM 1960 C C . ASP A 1 242 ? -29.931 0.153 56.995 1.00 86.81 242 ASP A C 1
ATOM 1962 O O . ASP A 1 242 ? -31.127 -0.027 56.751 1.00 86.81 242 ASP A O 1
ATOM 1966 N N . ASN A 1 243 ? -29.308 1.290 56.681 1.00 85.25 243 ASN A N 1
ATOM 1967 C CA . ASN A 1 243 ? -30.021 2.415 56.078 1.00 85.25 243 ASN A CA 1
ATOM 1968 C C . ASN A 1 243 ? -30.514 2.082 54.663 1.00 85.25 243 ASN A C 1
ATOM 1970 O O . ASN A 1 243 ? -31.609 2.490 54.287 1.00 85.25 243 ASN A O 1
ATOM 1974 N N . GLN A 1 244 ? -29.701 1.374 53.869 1.00 91.50 244 GLN A N 1
ATOM 1975 C CA . GLN A 1 244 ? -29.950 1.134 52.444 1.00 91.50 244 GLN A CA 1
ATOM 1976 C C . GLN A 1 244 ? -29.299 -0.180 51.986 1.00 91.50 244 GLN A C 1
ATOM 1978 O O . GLN A 1 244 ? -28.223 -0.536 52.470 1.00 91.50 244 GLN A O 1
ATOM 1983 N N . LEU A 1 245 ? -29.925 -0.857 51.024 1.00 91.88 245 LEU A N 1
ATOM 1984 C CA . LEU A 1 245 ? -29.335 -1.924 50.220 1.00 91.88 245 LEU A CA 1
ATOM 1985 C C . LEU A 1 245 ? -28.667 -1.304 48.993 1.00 91.88 245 LEU A C 1
ATOM 1987 O O . LEU A 1 245 ? -29.302 -0.558 48.256 1.00 91.88 245 LEU A O 1
ATOM 1991 N N . ILE A 1 246 ? -27.393 -1.589 48.768 1.00 91.62 246 ILE A N 1
ATOM 1992 C CA . ILE A 1 246 ? -26.583 -0.970 47.721 1.00 91.62 246 ILE A CA 1
ATOM 1993 C C . ILE A 1 246 ? -26.305 -2.003 46.634 1.00 91.62 246 ILE A C 1
ATOM 1995 O O . ILE A 1 246 ? -25.807 -3.087 46.926 1.00 91.62 246 ILE A O 1
ATOM 1999 N N . PHE A 1 247 ? -26.580 -1.627 45.391 1.00 91.81 247 PHE A N 1
ATOM 2000 C CA . PHE A 1 247 ? -26.198 -2.334 44.175 1.00 91.81 247 PHE A CA 1
ATOM 2001 C C . PHE A 1 247 ? -24.989 -1.615 43.570 1.00 91.81 247 PHE A C 1
ATOM 2003 O O . PHE A 1 247 ? -25.036 -0.400 43.382 1.00 91.81 247 PHE A O 1
ATOM 2010 N N . VAL A 1 248 ? -23.905 -2.335 43.286 1.00 84.62 248 VAL A N 1
ATOM 2011 C CA . VAL A 1 248 ? -22.677 -1.804 42.663 1.00 84.62 248 VAL A CA 1
ATOM 2012 C C . VAL A 1 248 ? -22.299 -2.674 41.472 1.00 84.62 248 VAL A C 1
ATOM 2014 O O . VAL A 1 248 ? -22.494 -3.885 41.525 1.00 84.62 248 VAL A O 1
ATOM 2017 N N . GLY A 1 249 ? -21.743 -2.069 40.424 1.00 77.50 249 GLY A N 1
ATOM 2018 C CA . GLY A 1 249 ? -21.436 -2.759 39.168 1.00 77.50 249 GLY A CA 1
ATOM 2019 C C . GLY A 1 249 ? -22.640 -2.820 38.229 1.00 77.50 249 GLY A C 1
ATOM 2020 O O . GLY A 1 249 ? -22.763 -3.755 37.445 1.00 77.50 249 GLY A O 1
ATOM 2021 N N . LEU A 1 250 ? -23.557 -1.854 38.347 1.00 82.81 250 LEU A N 1
ATOM 2022 C CA . LEU A 1 250 ? -24.684 -1.720 37.428 1.00 82.81 250 LEU A CA 1
ATOM 2023 C C . LEU A 1 250 ? -24.182 -1.246 36.052 1.00 82.81 250 LEU A C 1
ATOM 2025 O O . LEU A 1 250 ? -23.301 -0.383 36.023 1.00 82.81 250 LEU A O 1
ATOM 2029 N N . PRO A 1 251 ? -24.717 -1.779 34.939 1.00 73.31 251 PRO A N 1
ATOM 2030 C CA . PRO A 1 251 ? -24.395 -1.290 33.601 1.00 73.31 251 PRO A CA 1
ATOM 2031 C C . PRO A 1 251 ? -24.939 0.129 33.398 1.00 73.31 251 PRO A C 1
ATOM 2033 O O . PRO A 1 251 ? -25.778 0.604 34.167 1.00 73.31 251 PRO A O 1
ATOM 2036 N N . ASP A 1 252 ? -24.478 0.807 32.349 1.00 70.94 252 ASP A N 1
ATOM 2037 C CA . ASP A 1 252 ? -25.118 2.055 31.946 1.00 70.94 252 ASP A CA 1
ATOM 2038 C C . ASP A 1 252 ? -26.522 1.752 31.391 1.00 70.94 252 ASP A C 1
ATOM 2040 O O . ASP A 1 252 ? -26.721 0.729 30.732 1.00 70.94 252 ASP A O 1
ATOM 2044 N N . TYR A 1 253 ? -27.500 2.606 31.702 1.00 79.06 253 TYR A N 1
ATOM 2045 C CA . TYR A 1 253 ? -28.927 2.371 31.418 1.00 79.06 253 TYR A CA 1
ATOM 2046 C C . TYR A 1 253 ? -29.482 1.071 32.035 1.00 79.06 253 TYR A C 1
ATOM 2048 O O . TYR A 1 253 ? -30.267 0.362 31.413 1.00 79.06 253 TYR A O 1
ATOM 2056 N N . ALA A 1 254 ? -29.077 0.723 33.258 1.00 84.38 254 ALA A N 1
ATOM 2057 C CA . ALA A 1 254 ? -29.520 -0.511 33.901 1.00 84.38 254 ALA A CA 1
ATOM 2058 C C . ALA A 1 254 ? -31.021 -0.513 34.213 1.00 84.38 254 ALA A C 1
ATOM 2060 O O . ALA A 1 254 ? -31.546 0.442 34.791 1.00 84.38 254 ALA A O 1
ATOM 2061 N N . GLN A 1 255 ? -31.683 -1.640 33.965 1.00 90.38 255 GLN A N 1
ATOM 2062 C CA . GLN A 1 255 ? -33.025 -1.908 34.468 1.00 90.38 255 GLN A CA 1
ATOM 2063 C C . GLN A 1 255 ? -32.941 -2.892 35.638 1.00 90.38 255 GLN A C 1
ATOM 2065 O O . GLN A 1 255 ? -32.616 -4.071 35.480 1.00 90.38 255 GLN A O 1
ATOM 2070 N N . LEU A 1 256 ? -33.219 -2.391 36.842 1.00 90.88 256 LEU A N 1
ATOM 2071 C CA . LEU A 1 256 ? -33.258 -3.176 38.071 1.00 90.88 256 LEU A CA 1
ATOM 2072 C C . LEU A 1 256 ? -34.701 -3.557 38.389 1.00 90.88 256 LEU A C 1
ATOM 2074 O O . LEU A 1 256 ? -35.556 -2.686 38.550 1.00 90.88 256 LEU A O 1
ATOM 2078 N N . ARG A 1 257 ? -34.953 -4.854 38.572 1.00 92.81 257 ARG A N 1
ATOM 2079 C CA . ARG A 1 257 ? -36.228 -5.373 39.083 1.00 92.81 257 ARG A CA 1
ATOM 2080 C C . ARG A 1 257 ? -36.000 -6.241 40.308 1.00 92.81 257 ARG A C 1
ATOM 2082 O O . ARG A 1 257 ? -35.048 -7.019 40.350 1.00 92.81 257 ARG A O 1
ATOM 2089 N N . ILE A 1 258 ? -36.878 -6.116 41.297 1.00 92.69 258 ILE A N 1
ATOM 2090 C CA . ILE A 1 258 ? -36.845 -6.892 42.541 1.00 92.69 258 ILE A CA 1
ATOM 2091 C C . ILE A 1 258 ? -38.180 -7.609 42.704 1.00 92.69 258 ILE A C 1
ATOM 2093 O O . ILE A 1 258 ? -39.241 -6.986 42.650 1.00 92.69 258 ILE A O 1
ATOM 2097 N N . TYR A 1 259 ? -38.115 -8.911 42.953 1.00 93.50 259 TYR A N 1
ATOM 2098 C CA . TYR A 1 259 ? -39.253 -9.813 43.047 1.00 93.50 259 TYR A CA 1
ATOM 2099 C C . TYR A 1 259 ? -39.307 -10.492 44.412 1.00 93.50 259 TYR A C 1
ATOM 2101 O O . TYR A 1 259 ? -38.274 -10.751 45.037 1.00 93.50 259 TYR A O 1
ATOM 2109 N N . SER A 1 260 ? -40.512 -10.836 44.862 1.00 91.44 260 SER A N 1
ATOM 2110 C CA . SER A 1 260 ? -40.687 -11.798 45.953 1.00 91.44 260 SER A CA 1
ATOM 2111 C C . SER A 1 260 ? -40.238 -13.202 45.523 1.00 91.44 260 SER A C 1
ATOM 2113 O O . SER A 1 260 ? -40.117 -13.499 44.334 1.00 91.44 260 SER A O 1
ATOM 2115 N N . LEU A 1 261 ? -40.079 -14.117 46.484 1.00 91.56 261 LEU A N 1
ATOM 2116 C CA . LEU A 1 261 ? -39.809 -15.533 46.195 1.00 91.56 261 LEU A CA 1
ATOM 2117 C C . LEU A 1 261 ? -40.903 -16.206 45.337 1.00 91.56 261 LEU A C 1
ATOM 2119 O O . LEU A 1 261 ? -40.635 -17.201 44.672 1.00 91.56 261 LEU A O 1
ATOM 2123 N N . THR A 1 262 ? -42.127 -15.669 45.333 1.00 92.00 262 THR A N 1
ATOM 2124 C CA . THR A 1 262 ? -43.229 -16.158 44.488 1.00 92.00 262 THR A CA 1
ATOM 2125 C C . THR A 1 262 ? -43.202 -15.580 43.069 1.00 92.00 262 THR A C 1
ATOM 2127 O O . THR A 1 262 ? -44.082 -15.907 42.279 1.00 92.00 262 THR A O 1
ATOM 2130 N N . GLY A 1 263 ? -42.226 -14.723 42.742 1.00 88.88 263 GLY A N 1
ATOM 2131 C CA . GLY A 1 263 ? -42.084 -14.076 41.434 1.00 88.88 263 GLY A CA 1
ATOM 2132 C C . GLY A 1 263 ? -42.911 -12.799 41.255 1.00 88.88 263 GLY A C 1
ATOM 2133 O O . GLY A 1 263 ? -43.014 -12.294 40.143 1.00 88.88 263 GLY A O 1
ATOM 2134 N N . GLU A 1 264 ? -43.508 -12.257 42.318 1.00 91.38 264 GLU A N 1
ATOM 2135 C CA . GLU A 1 264 ? -44.272 -11.006 42.237 1.00 91.38 264 GLU A CA 1
ATOM 2136 C C . GLU A 1 264 ? -43.317 -9.811 42.188 1.00 91.38 264 GLU A C 1
ATOM 2138 O O . GLU A 1 264 ? -42.451 -9.686 43.057 1.00 91.38 264 GLU A O 1
ATOM 2143 N N . LEU A 1 265 ? -43.480 -8.925 41.202 1.00 91.94 265 LEU A N 1
ATOM 2144 C CA . LEU A 1 265 ? -42.691 -7.699 41.085 1.00 91.94 265 LEU A CA 1
ATOM 2145 C C . LEU A 1 265 ? -42.994 -6.760 42.261 1.00 91.94 265 LEU A C 1
ATOM 2147 O O . LEU A 1 265 ? -44.147 -6.431 42.534 1.00 91.94 265 LEU A O 1
ATOM 2151 N N . ARG A 1 266 ? -41.949 -6.332 42.970 1.00 91.69 266 ARG A N 1
ATOM 2152 C CA . ARG A 1 266 ? -42.043 -5.435 44.135 1.00 91.69 266 ARG A CA 1
ATOM 2153 C C . ARG A 1 266 ? -41.444 -4.065 43.880 1.00 91.69 266 ARG A C 1
ATOM 2155 O O . ARG A 1 266 ? -41.831 -3.105 44.542 1.00 91.69 266 ARG A O 1
ATOM 2162 N N . PHE A 1 267 ? -40.485 -3.985 42.968 1.00 90.56 267 PHE A N 1
ATOM 2163 C CA . PHE A 1 267 ? -39.805 -2.747 42.634 1.00 90.56 267 PHE A CA 1
ATOM 2164 C C . PHE A 1 267 ? -39.202 -2.843 41.235 1.00 90.56 267 PHE A C 1
ATOM 2166 O O . PHE A 1 267 ? -38.619 -3.873 40.891 1.00 90.56 267 PHE A O 1
ATOM 2173 N N . GLU A 1 268 ? -39.302 -1.764 40.469 1.00 92.00 268 GLU A N 1
ATOM 2174 C CA . GLU A 1 268 ? -38.656 -1.593 39.172 1.00 92.00 268 GLU A CA 1
ATOM 2175 C C . GLU A 1 268 ? -38.036 -0.198 39.101 1.00 92.00 268 GLU A C 1
ATOM 2177 O O . GLU A 1 268 ? -38.600 0.776 39.604 1.00 92.00 268 GLU A O 1
ATOM 2182 N N . ARG A 1 269 ? -36.844 -0.099 38.510 1.00 89.62 269 ARG A N 1
ATOM 2183 C CA . ARG A 1 269 ? -36.202 1.186 38.251 1.00 89.62 269 ARG A CA 1
ATOM 2184 C C . ARG A 1 269 ? -35.243 1.124 37.075 1.00 89.62 269 ARG A C 1
ATOM 2186 O O . ARG A 1 269 ? -34.404 0.230 37.002 1.00 89.62 269 ARG A O 1
ATOM 2193 N N . GLU A 1 270 ? -35.310 2.152 36.242 1.00 89.44 270 GLU A N 1
ATOM 2194 C CA . GLU A 1 270 ? -34.270 2.490 35.273 1.00 89.44 270 GLU A CA 1
ATOM 2195 C C . GLU A 1 270 ? -33.223 3.398 35.924 1.00 89.44 270 GLU A C 1
ATOM 2197 O O . GLU A 1 270 ? -33.549 4.378 36.607 1.00 89.44 270 GLU A O 1
ATOM 2202 N N . ILE A 1 271 ? -31.955 3.041 35.757 1.00 84.25 271 ILE A N 1
ATOM 2203 C CA . ILE A 1 271 ? -30.815 3.677 36.410 1.00 84.25 271 ILE A CA 1
ATOM 2204 C C . ILE A 1 271 ? -29.874 4.183 35.319 1.00 84.25 271 ILE A C 1
ATOM 2206 O O . ILE A 1 271 ? -29.255 3.411 34.592 1.00 84.25 271 ILE A O 1
ATOM 2210 N N . TYR A 1 272 ? -29.771 5.505 35.233 1.00 79.00 272 TYR A N 1
ATOM 2211 C CA . TYR A 1 272 ? -29.008 6.215 34.211 1.00 79.00 272 TYR A CA 1
ATOM 2212 C C . TYR A 1 272 ? -27.681 6.713 34.790 1.00 79.00 272 TYR A C 1
ATOM 2214 O O . TYR A 1 272 ? -27.690 7.401 35.815 1.00 79.00 272 TYR A O 1
ATOM 2222 N N . SER A 1 273 ? -26.553 6.394 34.145 1.00 60.66 273 SER A N 1
ATOM 2223 C CA . SER A 1 273 ? -25.225 6.972 34.426 1.00 60.66 273 SER A CA 1
ATOM 2224 C C . SER A 1 273 ? -24.755 6.863 35.879 1.00 60.66 273 SER A C 1
ATOM 2226 O O . SER A 1 273 ? -24.006 7.703 36.381 1.00 60.66 273 SER A O 1
ATOM 2228 N N . GLN A 1 274 ? -25.203 5.823 36.581 1.00 62.28 274 GLN A N 1
ATOM 2229 C CA . GLN A 1 274 ? -24.847 5.557 37.968 1.00 62.28 274 GLN A CA 1
ATOM 2230 C C . GLN A 1 274 ? -24.553 4.063 38.120 1.00 62.28 274 GLN A C 1
ATOM 2232 O O . GLN A 1 274 ? -25.439 3.266 38.409 1.00 62.28 274 GLN A O 1
ATOM 2237 N N . PHE A 1 275 ? -23.273 3.689 38.000 1.00 73.75 275 PHE A N 1
ATOM 2238 C CA . PHE A 1 275 ? -22.739 2.329 38.227 1.00 73.75 275 PHE A CA 1
ATOM 2239 C C . PHE A 1 275 ? -23.002 1.769 39.644 1.00 73.75 275 PHE A C 1
ATOM 2241 O O . PHE A 1 275 ? -22.560 0.673 40.007 1.00 73.75 275 PHE A O 1
ATOM 2248 N N . ARG A 1 276 ? -23.693 2.549 40.478 1.00 83.12 276 ARG A N 1
ATOM 2249 C CA . ARG A 1 276 ? -24.104 2.255 41.839 1.00 83.12 276 ARG A CA 1
ATOM 2250 C C . ARG A 1 276 ? -25.474 2.865 42.093 1.00 83.12 276 ARG A C 1
ATOM 2252 O O . ARG A 1 276 ? -25.687 4.038 41.809 1.00 83.12 276 ARG A O 1
ATOM 2259 N N . TRP A 1 277 ? -26.345 2.117 42.754 1.00 90.00 277 TRP A N 1
ATOM 2260 C CA . TRP A 1 277 ? -27.635 2.616 43.213 1.00 90.00 277 TRP A CA 1
ATOM 2261 C C . TRP A 1 277 ? -27.984 2.059 44.591 1.00 90.00 277 TRP A C 1
ATOM 2263 O O . TRP A 1 277 ? -27.455 1.025 45.004 1.00 90.00 277 TRP A O 1
ATOM 2273 N N . SER A 1 278 ? -28.851 2.751 45.326 1.00 90.38 278 SER A N 1
ATOM 2274 C CA . SER A 1 278 ? -29.282 2.323 46.651 1.00 90.38 278 SER A CA 1
ATOM 2275 C C . SER A 1 278 ? -30.799 2.288 46.802 1.00 90.38 278 SER A C 1
ATOM 2277 O O . SER A 1 278 ? -31.524 3.173 46.352 1.00 90.38 278 SER A O 1
ATOM 2279 N N . TRP A 1 279 ? -31.267 1.244 47.479 1.00 90.75 279 TRP A N 1
ATOM 2280 C CA . TRP A 1 279 ? -32.665 0.967 47.758 1.00 90.75 279 TRP A CA 1
ATOM 2281 C C . TRP A 1 279 ? -32.934 1.004 49.258 1.00 90.75 279 TRP A C 1
ATOM 2283 O O . TRP A 1 279 ? -32.227 0.376 50.040 1.00 90.75 279 TRP A O 1
ATOM 2293 N N . GLU A 1 280 ? -34.005 1.669 49.673 1.00 89.19 280 GLU A N 1
ATOM 2294 C CA . GLU A 1 280 ? -34.416 1.727 51.084 1.00 89.19 280 GLU A CA 1
ATOM 2295 C C . GLU A 1 280 ? -35.322 0.554 51.506 1.00 89.19 280 GLU A C 1
ATOM 2297 O O . GLU A 1 280 ? -35.951 0.603 52.564 1.00 89.19 280 GLU A O 1
ATOM 2302 N N . GLY A 1 281 ? -35.451 -0.481 50.667 1.00 86.06 281 GLY A N 1
ATOM 2303 C CA . GLY A 1 281 ? -36.345 -1.612 50.931 1.00 86.06 281 GLY A CA 1
ATOM 2304 C C . GLY A 1 281 ? -37.822 -1.218 50.905 1.00 86.06 281 GLY A C 1
ATOM 2305 O O . GLY A 1 281 ? -38.598 -1.664 51.752 1.00 86.06 281 GLY A O 1
ATOM 2306 N N . LYS A 1 282 ? -38.206 -0.344 49.971 1.00 86.06 282 LYS A N 1
ATOM 2307 C CA . LYS A 1 282 ? -39.579 0.153 49.822 1.00 86.06 282 LYS A CA 1
ATOM 2308 C C . LYS A 1 282 ? -40.121 -0.100 48.418 1.00 86.06 282 LYS A C 1
ATOM 2310 O O . LYS A 1 282 ? -39.370 -0.003 47.448 1.00 86.06 282 LYS A O 1
ATOM 2315 N N . ILE A 1 283 ? -41.412 -0.401 48.322 1.00 82.69 283 ILE A N 1
ATOM 2316 C CA . ILE A 1 283 ? -42.143 -0.475 47.046 1.00 82.69 283 ILE A CA 1
ATOM 2317 C C . ILE A 1 283 ? -42.488 0.936 46.536 1.00 82.69 283 ILE A C 1
ATOM 2319 O O . ILE A 1 283 ? -42.280 1.917 47.253 1.00 82.69 283 ILE A O 1
ATOM 2323 N N . GLU A 1 284 ? -43.043 1.054 45.326 1.00 76.25 284 GLU A N 1
ATOM 2324 C CA . GLU A 1 284 ? -43.381 2.351 44.703 1.00 76.25 284 GLU A CA 1
ATOM 2325 C C . GLU A 1 284 ? -44.293 3.238 45.566 1.00 76.25 284 GLU A C 1
ATOM 2327 O O . GLU A 1 284 ? -44.085 4.446 45.649 1.00 76.25 284 GLU A O 1
ATOM 2332 N N . ASN A 1 285 ? -45.231 2.640 46.306 1.00 79.81 285 ASN A N 1
ATOM 2333 C CA . ASN A 1 285 ? -46.116 3.357 47.233 1.00 79.81 285 ASN A CA 1
ATOM 2334 C C . ASN A 1 285 ? -45.431 3.773 48.553 1.00 79.81 285 ASN A C 1
ATOM 2336 O O . ASN A 1 285 ? -46.107 4.157 49.506 1.00 79.81 285 ASN A O 1
ATOM 2340 N N . ASN A 1 286 ? -44.097 3.694 48.635 1.00 80.50 286 ASN A N 1
ATOM 2341 C CA . ASN A 1 286 ? -43.270 4.051 49.795 1.00 80.50 286 ASN A CA 1
ATOM 2342 C C . ASN A 1 286 ? -43.494 3.168 51.047 1.00 80.50 286 ASN A C 1
ATOM 2344 O O . ASN A 1 286 ? -42.990 3.476 52.130 1.00 80.50 286 ASN A O 1
ATOM 2348 N N . GLU A 1 287 ? -44.204 2.044 50.909 1.00 84.12 287 GLU A N 1
ATOM 2349 C CA . GLU A 1 287 ? -44.341 1.031 51.960 1.00 84.12 287 GLU A CA 1
ATOM 2350 C C . GLU A 1 287 ? -43.103 0.130 52.019 1.00 84.12 287 GLU A C 1
ATOM 2352 O O . GLU A 1 287 ? -42.505 -0.201 50.993 1.00 84.12 287 GLU A O 1
ATOM 2357 N N . LYS A 1 288 ? -42.702 -0.287 53.226 1.00 84.31 288 LYS A N 1
ATOM 2358 C CA . LYS A 1 288 ? -41.572 -1.211 53.395 1.00 84.31 288 LYS A CA 1
ATOM 2359 C C . LYS A 1 288 ? -41.941 -2.605 52.899 1.00 84.31 288 LYS A C 1
ATOM 2361 O O . LYS A 1 288 ? -43.030 -3.100 53.183 1.00 84.31 288 LYS A O 1
ATOM 2366 N N . VAL A 1 289 ? -41.002 -3.262 52.226 1.00 85.69 289 VAL A N 1
ATOM 2367 C CA . VAL A 1 289 ? -41.170 -4.660 51.821 1.00 85.69 289 VAL A CA 1
ATOM 2368 C C . VAL A 1 289 ? -41.215 -5.584 53.045 1.00 85.69 289 VAL A C 1
ATOM 2370 O O . VAL A 1 289 ? -40.578 -5.322 54.069 1.00 85.69 289 VAL A O 1
ATOM 2373 N N . ALA A 1 290 ? -41.971 -6.679 52.948 1.00 86.44 290 ALA A N 1
ATOM 2374 C CA . ALA A 1 290 ? -42.058 -7.675 54.013 1.00 86.44 290 ALA A CA 1
ATOM 2375 C C . ALA A 1 290 ? -40.714 -8.400 54.220 1.00 86.44 290 ALA A C 1
ATOM 2377 O O . ALA A 1 290 ? -39.900 -8.507 53.304 1.00 86.44 290 ALA A O 1
ATOM 2378 N N . SER A 1 291 ? -40.472 -8.951 55.409 1.00 88.06 291 SER A N 1
ATOM 2379 C CA . SER A 1 291 ? -39.297 -9.803 55.628 1.00 88.06 291 SER A CA 1
ATOM 2380 C C . SER A 1 291 ? -39.391 -11.084 54.793 1.00 88.06 291 SER A C 1
ATOM 2382 O O . SER A 1 291 ? -40.432 -11.737 54.778 1.00 88.06 291 SER A O 1
ATOM 2384 N N . GLY A 1 292 ? -38.307 -11.461 54.113 1.00 90.19 292 GLY A N 1
ATOM 2385 C CA . GLY A 1 292 ? -38.285 -12.655 53.271 1.00 90.19 292 GLY A CA 1
ATOM 2386 C C . GLY A 1 292 ? -37.089 -12.707 52.326 1.00 90.19 292 GLY A C 1
ATOM 2387 O O . GLY A 1 292 ? -36.171 -11.894 52.421 1.00 90.19 292 GLY A O 1
ATOM 2388 N N . ILE A 1 293 ? -37.118 -13.682 51.415 1.00 90.75 293 ILE A N 1
ATOM 2389 C CA . ILE A 1 293 ? -36.150 -13.813 50.322 1.00 90.75 293 ILE A CA 1
ATOM 2390 C C . ILE A 1 293 ? -36.673 -13.034 49.116 1.00 90.75 293 ILE A C 1
ATOM 2392 O O . ILE A 1 293 ? -37.832 -13.192 48.725 1.00 90.75 293 ILE A O 1
ATOM 2396 N N . TYR A 1 294 ? -35.791 -12.233 48.527 1.00 92.31 294 TYR A N 1
ATOM 2397 C CA . TYR A 1 294 ? -36.041 -11.483 47.304 1.00 92.31 294 TYR A CA 1
ATOM 2398 C C . TYR A 1 294 ? -35.056 -11.917 46.228 1.00 92.31 294 TYR A C 1
ATOM 2400 O O . TYR A 1 294 ? -33.892 -12.200 46.518 1.00 92.31 294 TYR A O 1
ATOM 2408 N N . ILE A 1 295 ? -35.532 -11.953 44.990 1.00 92.62 295 ILE A N 1
ATOM 2409 C CA . ILE A 1 295 ? -34.718 -12.198 43.800 1.00 92.62 295 ILE A CA 1
ATOM 2410 C C . ILE A 1 295 ? -34.632 -10.876 43.054 1.00 92.62 295 ILE A C 1
ATOM 2412 O O . ILE A 1 295 ? -35.633 -10.174 42.934 1.00 92.62 295 ILE A O 1
ATOM 2416 N N . TYR A 1 296 ? -33.453 -10.524 42.560 1.00 92.44 296 TYR A N 1
ATOM 2417 C CA . TYR A 1 296 ? -33.288 -9.350 41.715 1.00 92.44 296 TYR A CA 1
ATOM 2418 C C . TYR A 1 296 ? -32.778 -9.758 40.337 1.00 92.44 296 TYR A C 1
ATOM 2420 O O . TYR A 1 296 ? -32.055 -10.744 40.195 1.00 92.44 296 TYR A O 1
ATOM 2428 N N . THR A 1 297 ? -33.145 -8.975 39.332 1.00 91.75 297 THR A N 1
ATOM 2429 C CA . THR A 1 297 ? -32.566 -9.038 37.990 1.00 91.75 297 THR A CA 1
ATOM 2430 C C . THR A 1 297 ? -32.027 -7.665 37.638 1.00 91.75 297 THR A C 1
ATOM 2432 O O . THR A 1 297 ? -32.687 -6.659 37.907 1.00 91.75 297 THR A O 1
ATOM 2435 N N . VAL A 1 298 ? -30.851 -7.633 37.023 1.00 87.69 298 VAL A N 1
ATOM 2436 C CA . VAL A 1 298 ? -30.305 -6.430 36.398 1.00 87.69 298 VAL A CA 1
ATOM 2437 C C . VAL A 1 298 ? -30.074 -6.757 34.938 1.00 87.69 298 VAL A C 1
ATOM 2439 O O . VAL A 1 298 ? -29.374 -7.722 34.637 1.00 87.69 298 VAL A O 1
ATOM 2442 N N . THR A 1 299 ? -30.679 -5.974 34.057 1.00 83.62 299 THR A N 1
ATOM 2443 C CA . THR A 1 299 ? -30.418 -6.023 32.618 1.00 83.62 299 THR A CA 1
ATOM 2444 C C . THR A 1 299 ? -29.797 -4.708 32.181 1.00 83.62 299 THR A C 1
ATOM 2446 O O . THR A 1 299 ? -29.992 -3.668 32.818 1.00 83.62 299 THR A O 1
ATOM 2449 N N . ASP A 1 300 ? -29.009 -4.756 31.120 1.00 75.06 300 ASP A N 1
ATOM 2450 C CA . ASP A 1 300 ? -28.664 -3.564 30.364 1.00 75.06 300 ASP A CA 1
ATOM 2451 C C . ASP A 1 300 ? -29.909 -3.074 29.607 1.00 75.06 300 ASP A C 1
ATOM 2453 O O . ASP A 1 300 ? -30.727 -3.866 29.148 1.00 75.06 300 ASP A O 1
ATOM 2457 N N . GLY A 1 301 ? -30.097 -1.761 29.497 1.00 59.41 301 GLY A N 1
ATOM 2458 C CA . GLY A 1 301 ? -31.269 -1.163 28.840 1.00 59.41 301 GLY A CA 1
ATOM 2459 C C . GLY A 1 301 ? -31.301 -1.317 27.315 1.00 59.41 301 GLY A C 1
ATOM 2460 O O . GLY A 1 301 ? -32.132 -0.689 26.667 1.00 59.41 301 GLY A O 1
ATOM 2461 N N . ASN A 1 302 ? -30.396 -2.120 26.747 1.00 54.88 302 ASN A N 1
ATOM 2462 C CA . ASN A 1 302 ? -30.237 -2.328 25.308 1.00 54.88 302 ASN A CA 1
ATOM 2463 C C . ASN A 1 302 ? -30.775 -3.688 24.819 1.00 54.88 302 ASN A C 1
ATOM 2465 O O . ASN A 1 302 ? -30.613 -3.990 23.637 1.00 54.88 302 ASN A O 1
ATOM 2469 N N . ASN A 1 303 ? -31.401 -4.489 25.693 1.00 43.84 303 ASN A N 1
ATOM 2470 C CA . ASN A 1 303 ? -31.999 -5.791 25.365 1.00 43.84 303 ASN A CA 1
ATOM 2471 C C . ASN A 1 303 ? -33.507 -5.833 25.631 1.00 43.84 303 ASN A C 1
ATOM 2473 O O . ASN A 1 303 ? -33.920 -5.521 26.772 1.00 43.84 303 ASN A O 1
#

Foldseek 3Di:
DLVVVDDDQEEEAEDAQWADDPPDDQEKEKEFEPLQVVLVVLLVVLLVVPQVRHYHYDHDNPDDPTPQNVCVVSPHHYIYIHQAPPEPPGPRHDPCPPHPPPDPVRTHVSRSVSSVSSVVSSVVVVVPPLPPQQQKAWPPPQAPPFEDEAQAKDKTFIDRDQAWKWKFKALDPPGDTHTFDIDGCVVRIDITGRNVPAFHWIKMKMARPPVRGIDIHNGTHGYHYHPQDWDWPDVVDDLVPDQWIKIASAHAQKWKWKAAPVRHTFAIDGDHPDNMDIDSCHGPVRHHDDDHDMDMDIDHPPD